Protein AF-A0A813EAS5-F1 (afdb_monomer)

Mean predicted aligned error: 12.33 Å

Foldseek 3Di:
DVVVVVLVVLPDLLLPLLVVLVVVVVVVVVPDDDDDDDDDDDPDLDQLVNQDPVNLLVLLVVLLVLVVQLVVQLVVLLVVCLVDPDDLVRLLVSLVVRNDDRSCVVNVHDPVSNVVNCVVCVVPPSSVVSSCVSSVPDDPPDDDPPVVVPQDPVNVVVLVVQLVVQLVVLVVVLVPDPPSVVGDVSSSSSSSCSNSQSVSCVPPVDHSD

Sequence (209 aa):
MEWKKVALMAGAAAGSAAVLWYLLKEEKSAGRSSSSASDAKSIKKQGVEEITKEEVRQILQDIIKSQDQMKGYIKELTQELLSKSLSFDDTYQKVRKVQPQDPLEQYGLSMMEFDRLLDKHQHDPDVREAIAKIMGAPSPSSVASEKVQSISVRKVIDVHNFMLQELEKLVDDYQKAPGREGYDMKTVTIAAQAIVGSQIEAKFGITSE

Secondary structure (DSSP, 8-state):
-HHHHHHHH---GGGHHHHHHHHHHHHHHSS----------------TTT--HHHHHHHHHHHHHHHHHHHHHHHHHHHHHHHS---HHHHHHHHHHH-PPPHHHHTT--HHHHHHHHHHHTT-HHHHHHHHHHTTPPPTT-PPPHHHHT--HHHHHHHHHHHHHHHHHHHHHHHHSTTGGGS-HHHHHHHHHHHHHHHHHHHHS----

Solvent-accessible surface area (backbone atoms only — not comparable to full-atom values): 12540 Å² total; per-residue (Å²): 114,68,66,63,53,51,59,67,70,51,79,53,82,63,45,52,71,65,51,46,59,61,54,61,50,56,61,69,68,75,71,73,90,75,92,82,90,78,92,74,84,81,71,79,72,73,51,81,84,73,62,46,73,69,54,54,49,48,53,48,51,46,44,45,51,51,47,53,52,49,51,54,49,44,52,53,50,18,55,46,49,67,77,38,92,68,54,70,65,60,42,29,56,53,46,60,74,66,62,71,79,58,52,48,62,76,71,65,45,50,72,70,52,48,53,52,52,47,67,74,44,57,84,39,66,68,52,43,50,47,51,38,55,71,59,58,52,78,54,98,81,64,76,75,51,72,76,60,72,68,58,48,72,66,57,52,51,54,51,52,55,50,48,50,55,51,48,52,50,52,50,54,52,50,71,69,40,85,71,53,86,76,56,56,65,68,42,51,52,53,32,50,49,35,56,46,48,24,51,42,29,75,74,69,75,47,67,66,118

Radius of gyration: 19.18 Å; Cα contacts (8 Å, |Δi|>4): 119; chains: 1; bounding box: 48×29×51 Å

Nearest PDB structures (foldseek):
  7vag-assembly1_A  TM=3.151E-01  e=3.735E+00  Homo sapiens

Organism: Polarella glacialis (NCBI:txid89957)

pLDDT: mean 72.27, std 18.71, range [28.94, 92.5]

Structure (mmCIF, N/CA/C/O backbone):
data_AF-A0A813EAS5-F1
#
_entry.id   AF-A0A813EAS5-F1
#
loop_
_atom_site.group_PDB
_atom_site.id
_atom_site.type_symbol
_atom_site.label_atom_id
_atom_site.label_alt_id
_atom_site.label_comp_id
_atom_site.label_asym_id
_atom_site.label_entity_id
_atom_site.label_seq_id
_atom_site.pdbx_PDB_ins_code
_atom_site.Cartn_x
_atom_site.Cartn_y
_atom_site.Cartn_z
_atom_site.occupancy
_atom_site.B_iso_or_equiv
_atom_site.auth_seq_id
_atom_site.auth_comp_id
_atom_site.auth_asym_id
_atom_site.auth_atom_id
_atom_site.pdbx_PDB_model_num
ATOM 1 N N . MET A 1 1 ? 11.552 -16.082 -13.922 1.00 40.00 1 MET A N 1
ATOM 2 C CA . MET A 1 1 ? 11.287 -17.125 -12.886 1.00 40.00 1 MET A CA 1
ATOM 3 C C . MET A 1 1 ? 12.015 -16.877 -11.562 1.00 40.00 1 MET A C 1
ATOM 5 O O . MET A 1 1 ? 11.426 -17.142 -10.525 1.00 40.00 1 MET A O 1
ATOM 9 N N . GLU A 1 2 ? 13.250 -16.371 -11.557 1.00 51.03 2 GLU A N 1
ATOM 10 C CA . GLU A 1 2 ? 14.017 -16.095 -10.324 1.00 51.03 2 GLU A CA 1
ATOM 11 C C . GLU A 1 2 ? 13.370 -15.006 -9.448 1.00 51.03 2 GLU A C 1
ATOM 13 O O . GLU A 1 2 ? 13.178 -15.199 -8.252 1.00 51.03 2 GLU A O 1
ATOM 18 N N . TRP A 1 3 ? 12.916 -13.900 -10.044 1.00 51.81 3 TRP A N 1
ATOM 19 C CA . TRP A 1 3 ? 12.241 -12.825 -9.304 1.00 51.81 3 TRP A CA 1
ATOM 20 C C . TRP A 1 3 ? 10.876 -13.251 -8.737 1.00 51.81 3 TRP A C 1
ATOM 22 O O . TRP A 1 3 ? 10.499 -12.798 -7.664 1.00 51.81 3 TRP A O 1
ATOM 32 N N . LYS A 1 4 ? 10.175 -14.195 -9.388 1.00 46.41 4 LYS A N 1
ATOM 33 C CA . LYS A 1 4 ? 8.941 -14.811 -8.860 1.00 46.41 4 LYS A CA 1
ATOM 34 C C . LYS A 1 4 ? 9.212 -15.654 -7.605 1.00 46.41 4 LYS A C 1
ATOM 36 O O . LYS A 1 4 ? 8.355 -15.753 -6.737 1.00 46.41 4 LYS A O 1
ATOM 41 N N . LYS A 1 5 ? 10.416 -16.228 -7.472 1.00 46.31 5 LYS A N 1
ATOM 42 C CA . LYS A 1 5 ? 10.857 -16.915 -6.245 1.00 46.31 5 LYS A CA 1
ATOM 43 C C . LYS A 1 5 ? 11.267 -15.924 -5.153 1.00 46.31 5 LYS A C 1
ATOM 45 O O . LYS A 1 5 ? 10.961 -16.153 -3.989 1.00 46.31 5 LYS A O 1
ATOM 50 N N . VAL A 1 6 ? 11.892 -14.804 -5.525 1.00 48.28 6 VAL A N 1
ATOM 51 C CA . VAL A 1 6 ? 12.155 -13.681 -4.604 1.00 48.28 6 VAL A CA 1
ATOM 52 C C . VAL A 1 6 ? 10.838 -13.075 -4.098 1.00 48.28 6 VAL A C 1
ATOM 54 O O . VAL A 1 6 ? 10.716 -12.813 -2.906 1.00 48.28 6 VAL A O 1
ATOM 57 N N . ALA A 1 7 ? 9.81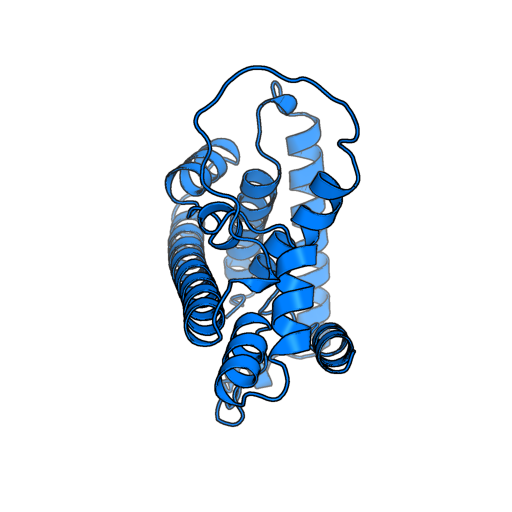9 -12.965 -4.958 1.00 45.97 7 ALA A N 1
ATOM 58 C CA . ALA A 1 7 ? 8.469 -12.518 -4.604 1.00 45.97 7 ALA A CA 1
ATOM 59 C C . ALA A 1 7 ? 7.807 -13.393 -3.532 1.00 45.97 7 ALA A C 1
ATOM 61 O O . ALA A 1 7 ? 7.129 -12.886 -2.646 1.00 45.97 7 ALA A O 1
ATOM 62 N N . LEU A 1 8 ? 8.040 -14.704 -3.590 1.00 43.59 8 LEU A N 1
ATOM 63 C CA . LEU A 1 8 ? 7.485 -15.674 -2.647 1.00 43.59 8 LEU A CA 1
ATOM 64 C C . LEU A 1 8 ? 8.219 -15.673 -1.294 1.00 43.59 8 LEU A C 1
ATOM 66 O O . LEU A 1 8 ? 7.633 -16.037 -0.279 1.00 43.59 8 LEU A O 1
ATOM 70 N N . MET A 1 9 ? 9.485 -15.242 -1.262 1.00 40.84 9 MET A N 1
ATOM 71 C CA . MET A 1 9 ? 10.285 -15.149 -0.032 1.00 40.84 9 MET A CA 1
ATOM 72 C C . MET A 1 9 ? 10.212 -13.777 0.656 1.00 40.84 9 MET A C 1
ATOM 74 O O . MET A 1 9 ? 10.454 -13.694 1.856 1.00 40.84 9 MET A O 1
ATOM 78 N N . ALA A 1 10 ? 9.823 -12.716 -0.055 1.00 47.25 10 ALA A N 1
ATOM 79 C CA . ALA A 1 10 ? 9.634 -11.366 0.490 1.00 47.25 10 ALA A CA 1
ATOM 80 C C . ALA A 1 10 ? 8.268 -11.165 1.191 1.00 47.25 10 ALA A C 1
ATOM 82 O O . ALA A 1 10 ? 7.782 -10.043 1.315 1.00 47.25 10 ALA A O 1
ATOM 83 N N . GLY A 1 11 ? 7.638 -12.243 1.670 1.00 37.62 11 GLY A N 1
ATOM 84 C CA . GLY A 1 11 ? 6.395 -12.226 2.450 1.00 37.62 11 GLY A CA 1
ATOM 85 C C . GLY A 1 11 ? 6.592 -11.775 3.903 1.00 37.62 11 GLY A C 1
ATOM 86 O O . GLY A 1 11 ? 6.158 -12.464 4.822 1.00 37.62 11 GLY A O 1
ATOM 87 N N . ALA A 1 12 ? 7.273 -10.649 4.125 1.00 37.34 12 ALA A N 1
ATOM 88 C CA . ALA A 1 12 ? 7.395 -10.014 5.435 1.00 37.34 12 ALA A CA 1
ATOM 89 C C . ALA A 1 12 ? 6.485 -8.774 5.501 1.00 37.34 12 ALA A C 1
ATOM 91 O O . ALA A 1 12 ? 6.405 -7.989 4.559 1.00 37.34 12 ALA A O 1
ATOM 92 N N . ALA A 1 13 ? 5.791 -8.609 6.628 1.00 39.44 13 ALA A N 1
ATOM 93 C CA . ALA A 1 13 ? 4.616 -7.755 6.840 1.00 39.44 13 ALA A CA 1
ATOM 94 C C . ALA A 1 13 ? 4.724 -6.250 6.474 1.00 39.44 13 ALA A C 1
ATOM 96 O O . ALA A 1 13 ? 3.701 -5.565 6.466 1.00 39.44 13 ALA A O 1
ATOM 97 N N . ALA A 1 14 ? 5.905 -5.732 6.123 1.00 43.88 14 ALA A N 1
ATOM 98 C CA . ALA A 1 14 ? 6.134 -4.319 5.795 1.00 43.88 14 ALA A CA 1
ATOM 99 C C . ALA A 1 14 ? 5.773 -3.925 4.340 1.00 43.88 14 ALA A C 1
ATOM 101 O O . ALA A 1 14 ? 5.668 -2.742 4.029 1.00 43.88 14 ALA A O 1
ATOM 102 N N . GLY A 1 15 ? 5.550 -4.895 3.441 1.00 39.66 15 GLY A N 1
ATOM 103 C CA . GLY A 1 15 ? 5.187 -4.656 2.030 1.00 39.66 15 GLY A CA 1
ATOM 104 C C . GLY A 1 15 ? 3.704 -4.854 1.688 1.00 39.66 15 GLY A C 1
ATOM 105 O O . GLY A 1 15 ? 3.334 -4.854 0.515 1.00 39.66 15 GLY A O 1
ATOM 106 N N . SER A 1 16 ? 2.843 -5.074 2.684 1.00 43.62 16 SER A N 1
ATOM 107 C CA . SER A 1 16 ? 1.489 -5.605 2.470 1.00 43.62 16 SER A CA 1
ATOM 108 C C . SER A 1 16 ? 0.569 -4.655 1.695 1.00 43.62 16 SER A C 1
ATOM 110 O O . SER A 1 16 ? -0.141 -5.113 0.810 1.00 43.62 16 SER A O 1
ATOM 112 N N . ALA A 1 17 ? 0.619 -3.338 1.909 1.00 43.00 17 ALA A N 1
ATOM 113 C CA . ALA A 1 17 ? -0.303 -2.421 1.228 1.00 43.00 17 ALA A CA 1
ATOM 114 C C . ALA A 1 17 ? -0.094 -2.325 -0.295 1.00 43.00 17 ALA A C 1
ATOM 116 O O . ALA A 1 17 ? -1.044 -2.425 -1.073 1.00 43.00 17 ALA A O 1
ATOM 117 N N . ALA A 1 18 ? 1.160 -2.200 -0.731 1.00 47.00 18 ALA A N 1
ATOM 118 C CA . ALA A 1 18 ? 1.513 -2.024 -2.139 1.00 47.00 18 ALA A CA 1
ATOM 119 C C . ALA A 1 18 ? 1.522 -3.346 -2.925 1.00 47.00 18 ALA A C 1
ATOM 121 O O . ALA A 1 18 ? 1.097 -3.374 -4.079 1.00 47.00 18 ALA A O 1
ATOM 122 N N . VAL A 1 19 ? 1.938 -4.452 -2.296 1.00 46.62 19 VAL A N 1
ATOM 123 C CA . VAL A 1 19 ? 1.841 -5.789 -2.900 1.00 46.62 19 VAL A CA 1
ATOM 124 C C . VAL A 1 19 ? 0.376 -6.212 -3.012 1.00 46.62 19 VAL A C 1
ATOM 126 O O . VAL A 1 19 ? -0.008 -6.750 -4.042 1.00 46.62 19 VAL A O 1
ATOM 129 N N . LEU A 1 20 ? -0.481 -5.887 -2.035 1.00 44.91 20 LEU A N 1
ATOM 130 C CA . LEU A 1 20 ? -1.925 -6.121 -2.158 1.00 44.91 20 LEU A CA 1
ATOM 131 C C . LEU A 1 20 ? -2.567 -5.219 -3.223 1.00 44.91 20 LEU A C 1
ATOM 133 O O . LEU A 1 20 ? -3.400 -5.706 -3.978 1.00 44.91 20 LEU A O 1
ATOM 137 N N . TRP A 1 21 ? -2.149 -3.955 -3.370 1.00 49.25 21 TRP A N 1
ATOM 138 C CA . TRP A 1 21 ? -2.582 -3.101 -4.490 1.00 49.25 21 TRP A CA 1
ATOM 139 C C . TRP A 1 21 ? -2.213 -3.699 -5.860 1.00 49.25 21 TRP A C 1
ATOM 141 O O . TRP A 1 21 ? -3.020 -3.670 -6.791 1.00 49.25 21 TRP A O 1
ATOM 151 N N . TYR A 1 22 ? -1.016 -4.284 -5.963 1.00 52.09 22 TYR A N 1
ATOM 152 C CA . TYR A 1 22 ? -0.511 -4.956 -7.161 1.00 52.09 22 TYR A CA 1
ATOM 153 C C . TYR A 1 22 ? -1.221 -6.297 -7.433 1.00 52.09 22 TYR A C 1
ATOM 155 O O . TYR A 1 22 ? -1.578 -6.578 -8.575 1.00 52.09 22 TYR A O 1
ATOM 163 N N . LEU A 1 23 ? -1.496 -7.093 -6.392 1.00 45.91 23 LEU A N 1
ATOM 164 C CA . LEU A 1 23 ? -2.162 -8.400 -6.479 1.00 45.91 23 LEU A CA 1
ATOM 165 C C . LEU A 1 23 ? -3.681 -8.291 -6.708 1.00 45.91 23 LEU A C 1
ATOM 167 O O . LEU A 1 23 ? -4.221 -9.033 -7.520 1.00 45.91 23 LEU A O 1
ATOM 171 N N . LEU A 1 24 ? -4.392 -7.332 -6.099 1.00 49.34 24 LEU A N 1
ATOM 172 C CA . LEU A 1 24 ? -5.838 -7.141 -6.341 1.00 49.34 24 LEU A CA 1
ATOM 173 C C . LEU A 1 24 ? -6.165 -6.711 -7.786 1.00 49.34 24 LEU A C 1
ATOM 175 O O . LEU A 1 24 ? -7.311 -6.810 -8.229 1.00 49.34 24 LEU A O 1
ATOM 179 N N . LYS A 1 25 ? -5.176 -6.239 -8.557 1.00 45.66 25 LYS A N 1
ATOM 180 C CA . LYS A 1 25 ? -5.332 -5.965 -9.997 1.00 45.66 25 LYS A CA 1
ATOM 181 C C . LYS A 1 25 ? -5.452 -7.256 -10.828 1.00 45.66 25 LYS A C 1
ATOM 183 O O . LYS A 1 25 ? -6.024 -7.211 -11.924 1.00 45.66 25 LYS A O 1
ATOM 188 N N . GLU A 1 26 ? -4.969 -8.391 -10.315 1.00 43.94 26 GLU A N 1
ATOM 189 C CA . GLU A 1 26 ? -5.043 -9.706 -10.968 1.00 43.94 26 GLU A CA 1
ATOM 190 C C . GLU A 1 26 ? -6.507 -10.148 -11.165 1.00 43.94 26 GLU A C 1
ATOM 192 O O . GLU A 1 26 ? -6.876 -10.597 -12.252 1.00 43.94 26 GLU A O 1
ATOM 197 N N . GLU A 1 27 ? -7.395 -9.868 -10.201 1.00 40.19 27 GLU A N 1
ATOM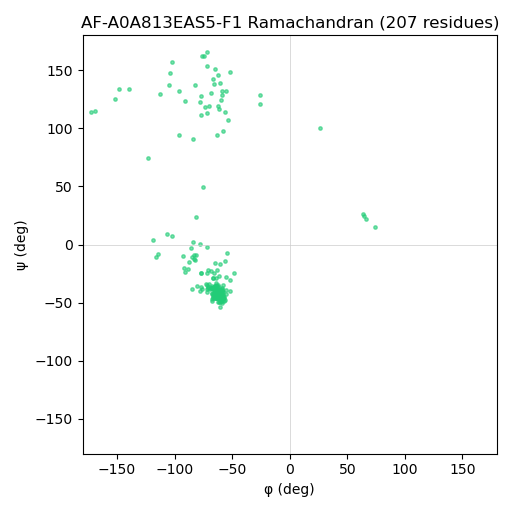 198 C CA . GLU A 1 27 ? -8.819 -10.228 -10.300 1.00 40.19 27 GLU A CA 1
ATOM 199 C C . GLU A 1 27 ? -9.598 -9.387 -11.326 1.00 40.19 27 GLU A C 1
ATOM 201 O O . GLU A 1 27 ? -10.429 -9.918 -12.066 1.00 40.19 27 GLU A O 1
ATOM 206 N N . LYS A 1 28 ? -9.304 -8.083 -11.458 1.00 39.91 28 LYS A N 1
ATOM 207 C CA . LYS A 1 28 ? -9.992 -7.212 -12.440 1.00 39.91 28 LYS A CA 1
ATOM 208 C C . LYS A 1 28 ? -9.630 -7.574 -13.892 1.00 39.91 28 LYS A C 1
ATOM 210 O O . LYS A 1 28 ? -10.408 -7.283 -14.802 1.00 39.91 28 LYS A O 1
ATOM 215 N N . SER A 1 29 ? -8.479 -8.219 -14.105 1.00 35.19 29 SER A N 1
ATOM 216 C CA . SER A 1 29 ? -7.981 -8.623 -15.429 1.00 35.19 29 SER A CA 1
ATOM 217 C C . SER A 1 29 ? -8.472 -10.011 -15.864 1.00 35.19 29 SER A C 1
ATOM 219 O O . SER A 1 29 ? -8.530 -10.286 -17.060 1.00 35.19 29 SER A O 1
ATOM 221 N N . ALA A 1 30 ? -8.891 -10.865 -14.924 1.00 34.53 30 ALA A N 1
ATOM 222 C CA . ALA A 1 30 ? -9.405 -12.206 -15.215 1.00 34.53 30 ALA A CA 1
ATOM 223 C C . ALA A 1 30 ? -10.891 -12.239 -15.648 1.00 34.53 30 ALA A C 1
ATOM 225 O O . ALA A 1 30 ? -11.374 -13.279 -16.091 1.00 34.53 30 ALA A O 1
ATOM 226 N N . GLY A 1 31 ? -11.625 -11.119 -15.550 1.00 33.03 31 GLY A N 1
ATOM 227 C CA . GLY A 1 31 ? -13.095 -11.104 -15.652 1.00 33.03 31 GLY A CA 1
ATOM 228 C C . GLY A 1 31 ? -13.740 -10.300 -16.790 1.00 33.03 31 GLY A C 1
ATOM 229 O O . GLY A 1 31 ? -14.964 -10.218 -16.827 1.00 33.03 31 GLY A O 1
ATOM 230 N N . ARG A 1 32 ? -12.997 -9.686 -17.722 1.00 30.14 32 ARG A N 1
ATOM 231 C CA . ARG A 1 32 ? -13.604 -8.884 -18.810 1.00 30.14 32 ARG A CA 1
ATOM 232 C C . ARG A 1 32 ? -13.199 -9.365 -20.200 1.00 30.14 32 ARG A C 1
ATOM 234 O O . ARG A 1 32 ? -12.450 -8.718 -20.921 1.00 30.14 32 ARG A O 1
ATOM 241 N N . SER A 1 33 ? -13.779 -10.494 -20.593 1.00 40.97 33 SER A N 1
ATOM 242 C CA . SER A 1 33 ? -14.019 -10.808 -22.001 1.00 40.97 33 SER A CA 1
ATOM 243 C C . SER A 1 33 ? -15.454 -10.405 -22.357 1.00 40.97 33 SER A C 1
ATOM 245 O O . SER A 1 33 ? -16.393 -11.156 -22.146 1.00 40.97 33 SER A O 1
ATOM 247 N N . SER A 1 34 ? -15.639 -9.193 -22.885 1.00 31.70 34 SER A N 1
ATOM 248 C CA . SER A 1 34 ? -16.767 -8.886 -23.776 1.00 31.70 34 SER A CA 1
ATOM 249 C C . SER A 1 34 ? -16.573 -7.524 -24.441 1.00 31.70 34 SER A C 1
ATOM 251 O O . SER A 1 34 ? -16.569 -6.477 -23.796 1.00 31.70 34 SER A O 1
ATOM 253 N N . SER A 1 35 ? -16.425 -7.595 -25.756 1.00 39.03 35 SER A N 1
ATOM 254 C CA . SER A 1 35 ? -16.631 -6.568 -26.772 1.00 39.03 35 SER A CA 1
ATOM 255 C C . SER A 1 35 ? -17.623 -5.447 -26.427 1.00 39.03 35 SER A C 1
ATOM 257 O O . SER A 1 35 ? -18.800 -5.708 -26.190 1.00 39.03 35 SER A O 1
ATOM 259 N N . SER A 1 36 ? -17.191 -4.197 -26.594 1.00 28.94 36 SER A N 1
ATOM 260 C CA . SER A 1 36 ? -17.977 -3.191 -27.319 1.00 28.94 36 SER A CA 1
ATOM 261 C C . SER A 1 36 ? -17.024 -2.173 -27.946 1.00 28.94 36 SER A C 1
ATOM 263 O O . SER A 1 36 ? -16.132 -1.639 -27.290 1.00 28.94 36 SER A O 1
ATOM 265 N N . ALA A 1 37 ? -17.159 -2.002 -29.258 1.00 42.50 37 ALA A N 1
ATOM 266 C CA . ALA A 1 37 ? -16.452 -1.007 -30.040 1.00 42.50 37 ALA A CA 1
ATOM 267 C C . ALA A 1 37 ? -17.301 0.266 -30.078 1.00 42.50 37 ALA A C 1
ATOM 269 O O . ALA A 1 37 ? -18.443 0.204 -30.523 1.00 42.50 37 ALA A O 1
ATOM 270 N N . SER A 1 38 ? -16.732 1.391 -29.647 1.00 29.64 38 SER A N 1
ATOM 271 C CA . SER A 1 38 ? -17.135 2.732 -30.089 1.00 29.64 38 SER A CA 1
ATOM 272 C C . SER A 1 38 ? -16.157 3.783 -29.552 1.00 29.64 38 SER A C 1
ATOM 274 O O . SER A 1 38 ? -16.034 3.971 -28.345 1.00 29.64 38 SER A O 1
ATOM 276 N N . ASP A 1 39 ? -15.452 4.398 -30.502 1.00 39.88 39 ASP A N 1
ATOM 277 C CA . ASP A 1 39 ? -14.796 5.710 -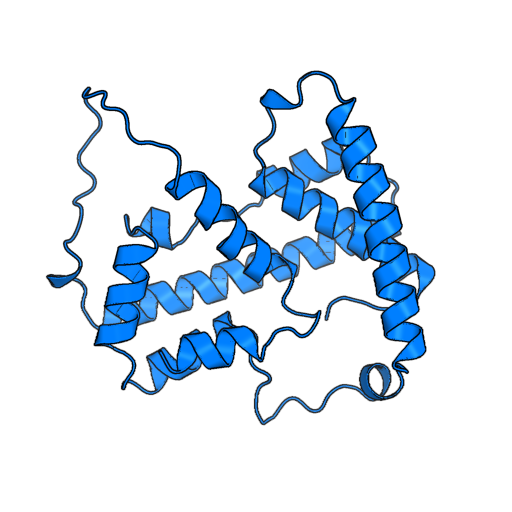30.516 1.00 39.88 39 ASP A CA 1
ATOM 278 C C . ASP A 1 39 ? -14.327 6.351 -29.198 1.00 39.88 39 ASP A C 1
ATOM 280 O O . ASP A 1 39 ? -15.054 7.083 -28.528 1.00 39.88 39 ASP A O 1
ATOM 284 N N . ALA A 1 40 ? -13.024 6.228 -28.932 1.00 32.09 40 ALA A N 1
ATOM 285 C CA . ALA A 1 40 ? -12.258 7.225 -28.189 1.00 32.09 40 ALA A CA 1
ATOM 286 C C . ALA A 1 40 ? -10.808 7.254 -28.700 1.00 32.09 40 ALA A C 1
ATOM 288 O O . ALA A 1 40 ? -10.188 6.213 -28.905 1.00 32.09 40 ALA A O 1
ATOM 289 N N . LYS A 1 41 ? -10.303 8.474 -28.932 1.00 33.06 41 LYS A N 1
ATOM 290 C CA . LYS A 1 41 ? -8.956 8.842 -29.406 1.00 33.06 41 LYS A CA 1
ATOM 291 C C . LYS A 1 41 ? -7.875 7.811 -29.065 1.00 33.06 41 LYS A C 1
ATOM 293 O O . LYS A 1 41 ? -7.585 7.568 -27.897 1.00 33.06 41 LYS A O 1
ATOM 298 N N . SER A 1 42 ? -7.229 7.291 -30.108 1.00 32.09 42 SER A N 1
ATOM 299 C CA . SER A 1 42 ? -6.082 6.393 -30.023 1.00 32.09 42 SER A CA 1
ATOM 300 C C . SER A 1 42 ? -4.931 7.039 -29.246 1.00 32.09 42 SER A C 1
ATOM 302 O O . SER A 1 42 ? -4.125 7.789 -29.804 1.00 32.09 42 SER A O 1
ATOM 304 N N . ILE A 1 43 ? -4.819 6.717 -27.960 1.00 42.00 43 ILE A N 1
ATOM 305 C CA . ILE A 1 43 ? -3.515 6.662 -27.306 1.00 42.00 43 ILE A CA 1
ATOM 306 C C . ILE A 1 43 ? -2.757 5.578 -28.076 1.00 42.00 43 ILE A C 1
ATOM 308 O O . ILE A 1 43 ? -3.230 4.444 -28.164 1.00 42.00 43 ILE A O 1
ATOM 312 N N . LYS A 1 44 ? -1.656 5.944 -28.744 1.00 41.31 44 LYS A N 1
ATOM 313 C CA . LYS A 1 44 ? -0.798 4.981 -29.443 1.00 41.31 44 LYS A CA 1
ATOM 314 C C . LYS A 1 44 ? -0.409 3.897 -28.436 1.00 41.31 44 LYS A C 1
ATOM 316 O O . LYS A 1 44 ? 0.386 4.161 -27.544 1.00 41.31 44 LYS A O 1
ATOM 321 N N . LYS A 1 45 ? -0.975 2.695 -28.575 1.00 45.09 45 LYS A N 1
ATOM 322 C CA . LYS A 1 45 ? -0.431 1.486 -27.957 1.00 45.09 45 LYS A CA 1
ATOM 323 C C . LYS A 1 45 ? 0.946 1.275 -28.578 1.00 45.09 45 LYS A C 1
ATOM 325 O O . LYS A 1 45 ? 1.027 0.737 -29.679 1.00 45.09 45 LYS A O 1
ATOM 330 N N . GLN A 1 46 ? 2.000 1.766 -27.930 1.00 51.94 46 GLN A N 1
ATOM 331 C CA . GLN A 1 46 ? 3.353 1.326 -28.251 1.00 51.94 46 GLN A CA 1
ATOM 332 C C . GLN A 1 46 ? 3.383 -0.181 -28.009 1.00 51.94 46 GLN A C 1
ATOM 334 O O . GLN A 1 46 ? 2.990 -0.661 -26.944 1.00 51.94 46 GLN A O 1
ATOM 339 N N . GLY A 1 47 ? 3.761 -0.942 -29.033 1.00 56.66 47 GLY A N 1
ATOM 340 C CA . GLY A 1 47 ? 3.956 -2.373 -28.866 1.00 56.66 47 GLY A CA 1
ATOM 341 C C . GLY A 1 47 ? 5.082 -2.607 -27.861 1.00 56.66 47 GLY A C 1
ATOM 342 O O . GLY A 1 47 ? 6.060 -1.866 -27.841 1.00 56.66 47 GLY A O 1
ATOM 343 N N . VAL A 1 48 ? 4.983 -3.672 -27.067 1.00 58.22 48 VAL A N 1
ATOM 344 C CA . VAL A 1 48 ? 6.044 -4.141 -26.147 1.00 58.22 48 VAL A CA 1
ATOM 345 C C . VAL A 1 48 ? 7.424 -4.228 -26.820 1.00 58.22 48 VAL A C 1
ATOM 347 O O . VAL A 1 48 ? 8.459 -4.156 -26.162 1.00 58.22 48 VAL A O 1
ATOM 350 N N . GLU A 1 49 ? 7.450 -4.382 -28.143 1.00 59.84 49 GLU A N 1
ATOM 351 C CA . GLU A 1 49 ? 8.668 -4.447 -28.947 1.00 59.84 49 GLU A CA 1
ATOM 352 C C . GLU A 1 49 ? 9.343 -3.089 -29.189 1.00 59.84 49 GLU A C 1
ATOM 354 O O . GLU A 1 49 ? 10.557 -3.062 -29.380 1.00 59.84 49 GLU A O 1
ATOM 359 N N . GLU A 1 50 ? 8.597 -1.982 -29.132 1.00 65.94 50 GLU A N 1
ATOM 360 C CA . GLU A 1 50 ? 9.100 -0.619 -29.367 1.00 65.94 50 GLU A CA 1
ATOM 361 C C . GLU A 1 50 ? 9.648 0.045 -28.099 1.00 65.94 50 GLU A C 1
ATOM 363 O O . GLU A 1 50 ? 10.356 1.045 -28.196 1.00 65.94 50 GLU A O 1
ATOM 368 N N . ILE A 1 51 ? 9.346 -0.512 -26.923 1.00 73.25 51 ILE A N 1
ATOM 369 C CA . ILE A 1 51 ? 9.778 0.045 -25.642 1.00 73.25 51 ILE A CA 1
ATOM 370 C C . ILE A 1 51 ? 11.272 -0.222 -25.449 1.00 73.25 51 ILE A C 1
ATOM 372 O O . ILE A 1 51 ? 11.746 -1.364 -25.396 1.00 73.25 51 ILE A O 1
ATOM 376 N N . THR A 1 52 ? 12.011 0.872 -25.346 1.00 81.00 52 THR A N 1
ATOM 377 C CA . THR A 1 52 ? 13.447 0.913 -25.103 1.00 81.00 52 THR A CA 1
ATOM 378 C C . THR A 1 52 ? 13.776 0.578 -23.653 1.00 81.00 52 THR A C 1
ATOM 380 O O . THR A 1 52 ? 12.953 0.652 -22.739 1.00 81.00 52 THR A O 1
ATOM 383 N N . LYS A 1 53 ? 15.037 0.222 -23.419 1.00 80.69 53 LYS A N 1
ATOM 384 C CA . LYS A 1 53 ? 15.554 -0.058 -22.078 1.00 80.69 53 LYS A CA 1
ATOM 385 C C . LYS A 1 53 ? 15.396 1.153 -21.150 1.00 80.69 53 LYS A C 1
ATOM 387 O O . LYS A 1 53 ? 15.096 0.998 -19.967 1.00 80.69 53 LYS A O 1
ATOM 392 N N . GLU A 1 54 ? 15.618 2.345 -21.684 1.00 83.75 54 GLU A N 1
ATOM 393 C CA . GLU A 1 54 ? 15.501 3.620 -20.987 1.00 83.75 54 GLU A CA 1
ATOM 394 C C . GLU A 1 54 ? 14.053 3.865 -20.549 1.00 83.75 54 GLU A C 1
ATOM 396 O O . GLU A 1 54 ? 13.818 4.239 -19.401 1.00 83.75 54 GLU A O 1
ATOM 401 N N . GLU A 1 55 ? 13.082 3.556 -21.410 1.00 83.50 55 GLU A N 1
ATOM 402 C CA . GLU A 1 55 ? 11.659 3.622 -21.067 1.00 83.50 55 GLU A CA 1
ATOM 403 C C . GLU A 1 55 ? 11.285 2.595 -19.987 1.00 83.50 55 GLU A C 1
ATOM 405 O O . GLU A 1 55 ? 10.591 2.950 -19.038 1.00 83.50 55 GLU A O 1
ATOM 410 N N . VAL A 1 56 ? 11.805 1.359 -20.037 1.00 85.50 56 VAL A N 1
ATOM 411 C CA . VAL A 1 56 ? 11.589 0.366 -18.959 1.00 85.50 56 VAL A CA 1
ATOM 412 C C . VAL A 1 56 ? 12.105 0.882 -17.615 1.00 85.50 56 VAL A C 1
ATOM 414 O O . VAL A 1 56 ? 11.428 0.751 -16.593 1.00 85.50 56 VAL A O 1
ATOM 417 N N . ARG A 1 57 ? 13.288 1.505 -17.599 1.00 85.44 57 ARG A N 1
ATOM 418 C CA . ARG A 1 57 ? 13.837 2.126 -16.385 1.00 85.44 57 ARG A CA 1
ATOM 419 C C . ARG A 1 57 ? 12.964 3.278 -15.898 1.00 85.44 57 ARG A C 1
ATOM 421 O O . ARG A 1 57 ? 12.738 3.378 -14.694 1.00 85.44 57 ARG A O 1
ATOM 428 N N . GLN A 1 58 ? 12.456 4.110 -16.803 1.00 86.94 58 GLN A N 1
ATOM 429 C CA . GLN A 1 58 ? 11.567 5.214 -16.448 1.00 86.94 58 GLN A CA 1
ATOM 430 C C . GLN A 1 58 ? 10.258 4.707 -15.829 1.00 86.94 58 GLN A C 1
ATOM 432 O O . GLN A 1 58 ? 9.874 5.179 -14.762 1.00 86.94 58 GLN A O 1
ATOM 437 N N . ILE A 1 59 ? 9.638 3.681 -16.422 1.00 86.62 59 ILE A N 1
ATOM 438 C CA . ILE A 1 59 ? 8.434 3.030 -15.885 1.00 86.62 59 ILE A CA 1
ATOM 439 C C . ILE A 1 59 ? 8.691 2.523 -14.460 1.00 86.62 59 ILE A C 1
ATOM 441 O O . ILE A 1 59 ? 7.911 2.797 -13.550 1.00 86.62 59 ILE A O 1
ATOM 445 N N . LEU A 1 60 ? 9.807 1.821 -14.239 1.00 85.81 60 LEU A N 1
ATOM 446 C CA . LEU A 1 60 ? 10.180 1.310 -12.917 1.00 85.81 60 LEU A CA 1
ATOM 447 C C . LEU A 1 60 ? 10.398 2.437 -11.896 1.00 85.81 60 LEU A C 1
ATOM 449 O O . LEU A 1 60 ? 9.960 2.327 -10.752 1.00 85.81 60 LEU A O 1
ATOM 453 N N . GLN A 1 61 ? 11.036 3.537 -12.299 1.00 86.25 61 GLN A N 1
ATOM 454 C CA . GLN A 1 61 ? 11.207 4.706 -11.436 1.00 86.25 61 GLN A CA 1
ATOM 455 C C . GLN A 1 61 ? 9.880 5.385 -11.099 1.00 86.25 61 GLN A C 1
ATOM 457 O O . GLN A 1 61 ? 9.698 5.821 -9.964 1.00 86.25 61 GLN A O 1
ATOM 462 N N . ASP A 1 62 ? 8.953 5.474 -12.049 1.00 84.19 62 ASP A N 1
ATOM 463 C CA . ASP A 1 62 ? 7.641 6.074 -11.817 1.00 84.19 62 ASP A CA 1
ATOM 464 C C . ASP A 1 62 ? 6.777 5.193 -10.904 1.00 84.19 62 ASP A C 1
ATOM 466 O O . ASP A 1 62 ? 6.085 5.721 -10.033 1.00 84.19 62 ASP A O 1
ATOM 470 N N . ILE A 1 63 ? 6.902 3.862 -10.998 1.00 82.69 63 ILE A N 1
ATOM 471 C CA . ILE A 1 63 ? 6.330 2.925 -10.016 1.00 82.69 63 ILE A CA 1
ATOM 472 C C . ILE A 1 63 ? 6.892 3.208 -8.623 1.00 82.69 63 ILE A C 1
ATOM 474 O O . ILE A 1 63 ? 6.117 3.392 -7.687 1.00 82.69 63 ILE A O 1
ATOM 478 N N . ILE A 1 64 ? 8.216 3.310 -8.479 1.00 81.31 64 ILE A N 1
ATOM 479 C CA . ILE A 1 64 ? 8.855 3.606 -7.188 1.00 81.31 64 ILE A CA 1
ATOM 480 C C . ILE A 1 64 ? 8.368 4.949 -6.629 1.00 81.31 64 ILE A C 1
ATOM 482 O O . ILE A 1 64 ? 7.995 5.028 -5.462 1.00 81.31 64 ILE A O 1
ATOM 486 N N . LYS A 1 65 ? 8.312 6.003 -7.451 1.00 84.31 65 LYS A N 1
ATOM 487 C CA . LYS A 1 65 ? 7.812 7.321 -7.023 1.00 84.31 65 LYS A CA 1
ATOM 488 C C . LYS A 1 65 ? 6.352 7.259 -6.584 1.00 84.31 65 LYS A C 1
ATOM 490 O O . LYS A 1 65 ? 6.013 7.816 -5.544 1.00 84.31 65 LYS A O 1
ATOM 495 N N . SER A 1 66 ? 5.500 6.574 -7.346 1.00 80.38 66 SER A N 1
ATOM 496 C CA . SER A 1 66 ? 4.091 6.384 -6.995 1.00 80.38 66 SER A CA 1
ATOM 497 C C . SER A 1 66 ? 3.937 5.611 -5.680 1.00 80.38 66 SER A C 1
ATOM 499 O O . SER A 1 66 ? 3.038 5.914 -4.894 1.00 80.38 66 SER A O 1
ATOM 501 N N . GLN A 1 67 ? 4.807 4.628 -5.423 1.00 74.88 67 GLN A N 1
ATOM 502 C CA . GLN A 1 67 ? 4.848 3.886 -4.162 1.00 74.88 67 GLN A CA 1
ATOM 503 C C . GLN A 1 67 ? 5.287 4.777 -2.994 1.00 74.88 67 GLN A C 1
ATOM 505 O O . GLN A 1 67 ? 4.620 4.784 -1.962 1.00 74.88 67 GLN A O 1
ATOM 510 N N . ASP A 1 68 ? 6.354 5.564 -3.163 1.00 80.38 68 ASP A N 1
ATOM 511 C CA . ASP A 1 68 ? 6.860 6.484 -2.136 1.00 80.38 68 ASP A CA 1
ATOM 512 C C . ASP A 1 68 ? 5.817 7.565 -1.788 1.00 80.38 68 ASP A C 1
ATOM 514 O O . ASP A 1 68 ? 5.591 7.859 -0.612 1.00 80.38 68 ASP A O 1
ATOM 518 N N . GLN A 1 69 ? 5.117 8.105 -2.794 1.00 81.69 69 GLN A N 1
ATOM 519 C CA . GLN A 1 69 ? 4.021 9.062 -2.604 1.00 81.69 69 GLN A CA 1
ATOM 520 C C . GLN A 1 69 ? 2.858 8.458 -1.812 1.00 81.69 69 GLN A C 1
ATOM 522 O O . GLN A 1 69 ? 2.409 9.048 -0.828 1.00 81.69 69 GLN A O 1
ATOM 527 N N . MET A 1 70 ? 2.388 7.269 -2.207 1.00 81.06 70 MET A N 1
ATOM 528 C CA . MET A 1 70 ? 1.313 6.583 -1.489 1.00 81.06 70 MET A CA 1
ATOM 529 C C . MET A 1 70 ? 1.730 6.251 -0.054 1.00 81.06 70 MET A C 1
ATOM 531 O O . MET A 1 70 ? 0.950 6.446 0.873 1.00 81.06 70 MET A O 1
ATOM 535 N N . LYS A 1 71 ? 2.965 5.781 0.149 1.00 78.31 71 LYS A N 1
ATOM 536 C CA . LYS A 1 71 ? 3.500 5.458 1.474 1.00 78.31 71 LYS A CA 1
ATOM 537 C C . LYS A 1 71 ? 3.496 6.679 2.395 1.00 78.31 71 LYS A C 1
ATOM 539 O O . LYS A 1 71 ? 3.002 6.586 3.518 1.00 78.31 71 LYS A O 1
ATOM 544 N N . GLY A 1 72 ? 3.991 7.821 1.912 1.00 81.19 72 GLY A N 1
ATOM 545 C CA . GLY A 1 72 ? 3.956 9.081 2.659 1.00 81.19 72 GLY A CA 1
ATOM 546 C C . GLY A 1 72 ? 2.531 9.485 3.033 1.00 81.19 72 GLY A C 1
ATOM 547 O O . GLY A 1 72 ? 2.251 9.778 4.194 1.00 81.19 72 GLY A O 1
ATOM 548 N N . TYR A 1 73 ? 1.606 9.393 2.079 1.00 84.38 73 TYR A N 1
ATOM 549 C CA . TYR A 1 73 ? 0.207 9.710 2.329 1.00 84.38 73 TYR A CA 1
ATOM 550 C C . TYR A 1 73 ? -0.452 8.784 3.359 1.00 84.38 73 TYR A C 1
ATOM 552 O O . TYR A 1 73 ? -1.139 9.250 4.265 1.00 84.38 73 TYR A O 1
ATOM 560 N N . ILE A 1 74 ? -0.250 7.468 3.245 1.00 82.00 74 ILE A N 1
ATOM 561 C CA . ILE A 1 74 ? -0.838 6.504 4.182 1.00 82.00 74 ILE A CA 1
ATOM 562 C C . ILE A 1 74 ? -0.309 6.732 5.592 1.00 82.00 74 ILE A C 1
ATOM 564 O O . ILE A 1 74 ? -1.074 6.632 6.551 1.00 82.00 74 ILE A O 1
ATOM 568 N N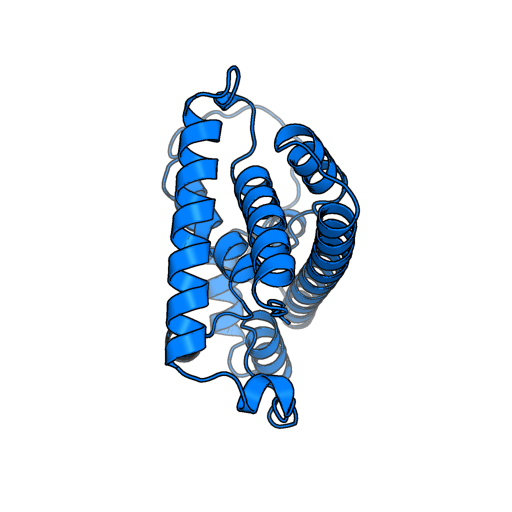 . LYS A 1 75 ? 0.963 7.109 5.728 1.00 82.06 75 LYS A N 1
ATOM 569 C CA . LYS A 1 75 ? 1.541 7.507 7.010 1.00 82.06 75 LYS A CA 1
ATOM 570 C C . LYS A 1 75 ? 0.838 8.731 7.598 1.00 82.06 75 LYS A C 1
ATOM 572 O O . LYS A 1 75 ? 0.430 8.691 8.755 1.00 82.06 75 LYS A O 1
ATOM 577 N N . GLU A 1 76 ? 0.650 9.789 6.814 1.00 87.00 76 GLU A N 1
ATOM 578 C CA . GLU A 1 76 ? -0.078 10.987 7.256 1.00 87.00 76 GLU A CA 1
ATOM 579 C C . GLU A 1 76 ? -1.528 10.668 7.645 1.00 87.00 76 GLU A C 1
ATOM 581 O O . GLU A 1 76 ? -1.990 11.084 8.708 1.00 87.00 76 GLU A O 1
ATOM 586 N N . LEU A 1 77 ? -2.223 9.870 6.832 1.00 88.06 77 LEU A N 1
ATOM 587 C CA . LEU A 1 77 ? -3.594 9.440 7.098 1.00 88.06 77 LEU A CA 1
ATOM 588 C C . LEU A 1 77 ? -3.690 8.593 8.375 1.00 88.06 77 LEU A C 1
ATOM 590 O O . LEU A 1 77 ? -4.621 8.764 9.156 1.00 88.06 77 LEU A O 1
ATOM 594 N N . THR A 1 78 ? -2.715 7.716 8.617 1.00 84.38 78 THR A N 1
ATOM 595 C CA . THR A 1 78 ? -2.632 6.894 9.834 1.00 84.38 78 THR A CA 1
ATOM 596 C C . THR A 1 78 ? -2.469 7.778 11.071 1.00 84.38 78 THR A C 1
ATOM 598 O O . THR A 1 78 ? -3.194 7.607 12.047 1.00 84.38 78 THR A O 1
ATOM 601 N N . GLN A 1 79 ? -1.593 8.786 11.015 1.00 86.25 79 GLN A N 1
ATOM 602 C CA . GLN A 1 79 ? -1.417 9.752 12.106 1.00 86.25 79 GLN A CA 1
ATOM 603 C C . GLN A 1 79 ? -2.671 10.613 12.333 1.00 86.25 79 GLN A C 1
ATOM 605 O O . GLN A 1 79 ? -3.038 10.923 13.471 1.00 86.25 79 GLN A O 1
ATOM 610 N N . GLU A 1 80 ? -3.388 10.970 11.265 1.00 89.75 80 GLU A N 1
ATOM 611 C CA . GLU A 1 80 ? -4.679 11.646 11.391 1.00 89.75 80 GLU A CA 1
ATOM 612 C C . GLU A 1 80 ? -5.717 10.744 12.072 1.00 89.75 80 GLU A C 1
ATOM 614 O O . GLU A 1 80 ? -6.387 11.196 12.995 1.00 89.75 80 GLU A O 1
ATOM 619 N N . LEU A 1 81 ? -5.797 9.466 11.694 1.00 88.38 81 LEU A N 1
ATOM 620 C CA . LEU A 1 81 ? -6.698 8.477 12.300 1.00 88.38 81 LEU A CA 1
ATOM 621 C C . LEU A 1 81 ? -6.380 8.185 13.776 1.00 88.38 81 LEU A C 1
ATOM 623 O O . LEU A 1 81 ? -7.277 7.851 14.547 1.00 88.38 81 LEU A O 1
ATOM 627 N N . LEU A 1 82 ? -5.117 8.324 14.186 1.00 87.12 82 LEU A N 1
ATOM 628 C CA . LEU A 1 82 ? -4.708 8.215 15.591 1.00 87.12 82 LEU A CA 1
ATOM 629 C C . LEU A 1 82 ? -5.142 9.423 16.425 1.00 87.12 82 LEU A C 1
ATOM 631 O O . LEU A 1 82 ? -5.436 9.288 17.611 1.00 87.12 82 LEU A O 1
ATOM 635 N N . SER A 1 83 ? -5.165 10.609 15.816 1.00 87.38 83 SER A N 1
ATOM 636 C CA . SER A 1 83 ? -5.528 11.857 16.497 1.00 87.38 83 SER A CA 1
ATOM 637 C C . SER A 1 83 ? -7.021 12.180 16.414 1.00 87.38 83 SER A C 1
ATOM 639 O O . SER A 1 83 ? -7.542 12.909 17.260 1.00 87.38 83 SER A O 1
ATOM 641 N N . LYS A 1 84 ? -7.722 11.649 15.408 1.00 88.81 84 LYS A N 1
ATOM 642 C CA . LYS A 1 84 ? -9.141 11.886 15.142 1.00 88.81 84 LYS A CA 1
ATOM 643 C C . LYS A 1 84 ? -9.820 10.591 14.720 1.00 88.81 84 LYS A C 1
ATOM 645 O O . LYS A 1 84 ? -9.360 9.903 13.818 1.00 88.81 84 LYS A O 1
ATOM 650 N N . SER A 1 85 ? -10.987 10.321 15.296 1.00 80.25 85 SER A N 1
ATOM 651 C CA . SER A 1 85 ? -11.864 9.276 14.771 1.00 80.25 85 SER A CA 1
ATOM 652 C C . SER A 1 85 ? -12.471 9.757 13.451 1.00 80.25 85 SER A C 1
ATOM 654 O O . SER A 1 85 ? -13.229 10.727 13.433 1.00 80.25 85 SER A O 1
ATOM 656 N N . LEU A 1 86 ? -12.100 9.107 12.348 1.00 87.88 86 LEU A N 1
ATOM 657 C CA . LEU A 1 86 ? -12.737 9.284 11.044 1.00 87.88 86 LEU A CA 1
ATOM 658 C C . LEU A 1 86 ? -13.642 8.088 10.766 1.00 87.88 86 LEU A C 1
ATOM 660 O O . LEU A 1 86 ? -13.340 6.961 11.166 1.00 87.88 86 LEU A O 1
ATOM 664 N N . SER A 1 87 ? -14.738 8.328 10.050 1.00 89.44 87 SER A N 1
ATOM 665 C CA . SER A 1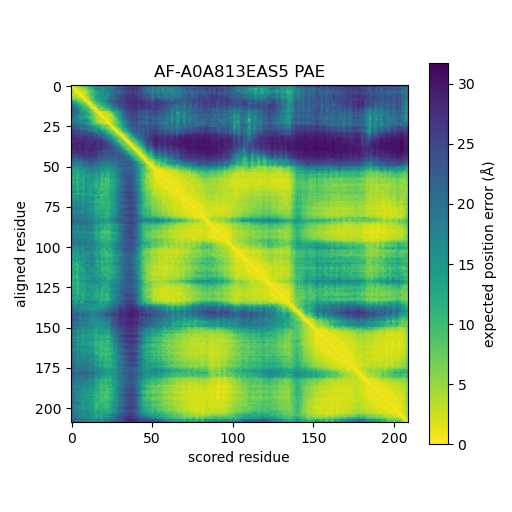 87 ? -15.564 7.240 9.537 1.00 89.44 87 SER A CA 1
ATOM 666 C C . SER A 1 87 ? -14.856 6.502 8.393 1.00 89.44 87 SER A C 1
ATOM 668 O O . SER A 1 87 ? -13.888 7.000 7.800 1.00 89.44 87 SER A O 1
ATOM 670 N N . PHE A 1 88 ? -15.366 5.317 8.044 1.00 88.69 88 PHE A N 1
ATOM 671 C CA . PHE A 1 88 ? -14.900 4.597 6.860 1.00 88.69 88 PHE A CA 1
ATOM 672 C C . PH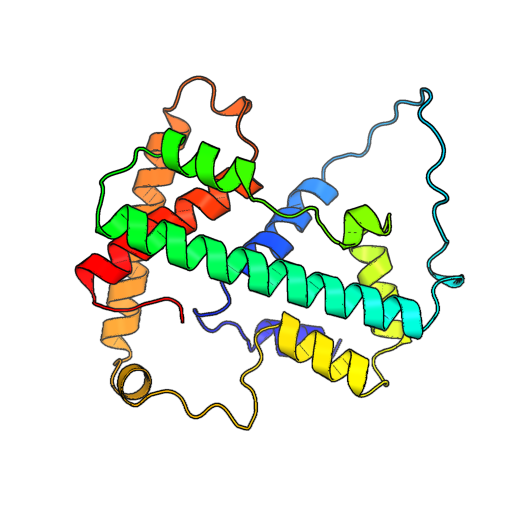E A 1 88 ? -15.078 5.437 5.586 1.00 88.69 88 PHE A C 1
ATOM 674 O O . PHE A 1 88 ? -14.151 5.510 4.784 1.00 88.69 88 PHE A O 1
ATOM 681 N N . ASP A 1 89 ? -16.219 6.119 5.419 1.00 89.25 89 ASP A N 1
ATOM 682 C CA . ASP A 1 89 ? -16.480 6.926 4.220 1.00 89.25 89 ASP A CA 1
ATOM 683 C C . ASP A 1 89 ? -15.540 8.135 4.131 1.00 89.25 89 ASP A C 1
ATOM 685 O O . ASP A 1 89 ? -14.932 8.364 3.087 1.00 89.25 89 ASP A O 1
ATOM 689 N N . ASP A 1 90 ? -15.312 8.845 5.241 1.00 91.06 90 ASP A N 1
ATOM 690 C CA . ASP A 1 90 ? -14.368 9.970 5.268 1.00 91.06 90 ASP A CA 1
ATOM 691 C C . ASP A 1 90 ? -12.952 9.521 4.901 1.00 91.06 90 ASP A C 1
ATOM 693 O O . ASP A 1 90 ? -12.260 10.176 4.112 1.00 91.06 90 ASP A O 1
ATOM 697 N N . THR A 1 91 ? -12.532 8.377 5.446 1.00 90.69 91 THR A N 1
ATOM 698 C CA . THR A 1 91 ? -11.240 7.761 5.127 1.00 90.69 91 THR A CA 1
ATOM 699 C C . THR A 1 91 ? -11.173 7.367 3.654 1.00 90.69 91 THR A C 1
ATOM 701 O O . THR A 1 91 ? -10.200 7.687 2.970 1.00 90.69 91 THR A O 1
ATOM 704 N N . TYR A 1 92 ? -12.225 6.741 3.128 1.00 90.50 92 TYR A N 1
ATOM 705 C CA . TYR A 1 92 ? -12.327 6.365 1.723 1.00 90.50 92 TYR A CA 1
ATOM 706 C C . TYR A 1 92 ? -12.217 7.586 0.798 1.00 90.50 92 TYR A C 1
ATOM 708 O O . TYR A 1 92 ? -11.423 7.578 -0.146 1.00 90.50 92 TYR A O 1
ATOM 716 N N . GLN A 1 93 ? -12.959 8.667 1.068 1.00 90.81 93 GLN A N 1
ATOM 717 C CA . GLN A 1 93 ? -12.913 9.877 0.239 1.00 90.81 93 GLN A CA 1
ATOM 718 C C . GLN A 1 93 ? -11.542 10.549 0.287 1.00 90.81 93 GLN A C 1
ATOM 720 O O . GLN A 1 93 ? -11.090 11.105 -0.716 1.00 90.81 93 GLN A O 1
ATOM 725 N N . LYS A 1 94 ? -10.875 10.507 1.441 1.00 91.06 94 LYS A N 1
ATOM 726 C CA . LYS A 1 94 ? -9.502 10.986 1.602 1.00 91.06 94 LYS A CA 1
ATOM 727 C C . LYS A 1 94 ? -8.548 10.206 0.697 1.00 91.06 94 LYS A C 1
ATOM 729 O O . LYS A 1 94 ? -7.906 10.832 -0.145 1.00 91.06 94 LYS A O 1
ATOM 734 N N . VAL A 1 95 ? -8.548 8.873 0.773 1.00 88.31 95 VAL A N 1
ATOM 735 C CA . VAL A 1 95 ? -7.722 8.009 -0.091 1.00 88.31 95 VAL A CA 1
ATOM 736 C C . VAL A 1 95 ? -8.016 8.262 -1.571 1.00 88.31 95 VAL A C 1
ATOM 738 O O . VAL A 1 95 ? -7.099 8.449 -2.369 1.00 88.31 95 VAL A O 1
ATOM 741 N N . ARG A 1 96 ? -9.296 8.340 -1.948 1.00 87.75 96 ARG A N 1
ATOM 742 C CA . ARG A 1 96 ? -9.717 8.551 -3.339 1.00 87.75 96 ARG A CA 1
ATOM 743 C C . ARG A 1 96 ? -9.157 9.837 -3.952 1.00 87.75 96 ARG A C 1
ATOM 745 O O . ARG A 1 96 ? -8.883 9.866 -5.147 1.00 87.75 96 ARG A O 1
ATOM 752 N N . LYS A 1 97 ? -9.014 10.905 -3.162 1.00 87.88 97 LYS A N 1
ATOM 753 C CA . LYS A 1 97 ? -8.545 12.220 -3.640 1.00 87.88 97 LYS A CA 1
ATOM 754 C C . LYS A 1 97 ? -7.060 12.254 -3.980 1.00 87.88 97 LYS A C 1
ATOM 756 O O . LYS A 1 97 ? -6.649 13.111 -4.754 1.00 87.88 97 LYS A O 1
ATOM 761 N N . VAL A 1 98 ? -6.272 11.372 -3.379 1.00 82.94 98 VAL A N 1
ATOM 762 C CA . VAL A 1 98 ? -4.809 11.406 -3.483 1.00 82.94 98 VAL A CA 1
ATOM 763 C C . VAL A 1 98 ? -4.226 10.208 -4.210 1.00 82.94 98 VAL A C 1
ATOM 765 O O . VAL A 1 98 ? -3.024 10.186 -4.457 1.00 82.94 98 VAL A O 1
ATOM 768 N N . GLN A 1 99 ? -5.050 9.200 -4.508 1.00 74.00 99 GLN A N 1
ATOM 769 C CA . GLN A 1 99 ? -4.597 7.983 -5.154 1.00 74.00 99 GLN A CA 1
ATOM 770 C C . GLN A 1 99 ? -3.894 8.352 -6.473 1.00 74.00 99 GLN A C 1
ATOM 772 O O . GLN A 1 99 ? -4.549 8.878 -7.379 1.00 74.00 99 GLN A O 1
ATOM 777 N N . PRO A 1 100 ? -2.571 8.120 -6.584 1.00 74.56 100 PRO A N 1
ATOM 778 C CA . PRO A 1 100 ? -1.826 8.439 -7.782 1.00 74.56 100 PRO A CA 1
ATOM 779 C C . PRO A 1 100 ? -2.330 7.568 -8.928 1.00 74.56 100 PRO A C 1
ATOM 781 O O . PRO A 1 100 ? -2.824 6.450 -8.737 1.00 74.56 100 PRO A O 1
ATOM 784 N N . GLN A 1 101 ? -2.217 8.111 -10.133 1.00 74.06 101 GLN A N 1
ATOM 785 C CA . GLN A 1 101 ? -2.538 7.372 -11.340 1.00 74.06 101 GLN A CA 1
ATOM 786 C C . GLN A 1 101 ? -1.542 6.218 -11.508 1.00 74.06 101 GLN A C 1
ATOM 788 O O . GLN A 1 101 ? -0.348 6.399 -11.282 1.00 74.06 101 GLN A O 1
ATOM 793 N N . ASP A 1 102 ? -2.035 5.040 -11.894 1.00 74.19 102 ASP A N 1
ATOM 794 C CA . ASP A 1 102 ? -1.200 3.854 -12.099 1.00 74.19 102 ASP A CA 1
ATOM 795 C C . ASP A 1 102 ? -0.195 4.120 -13.235 1.00 74.19 102 ASP A C 1
ATOM 797 O O . ASP A 1 102 ? -0.627 4.351 -14.371 1.00 74.19 102 ASP A O 1
ATOM 801 N N . PRO A 1 103 ? 1.125 4.070 -12.972 1.00 81.56 103 PRO A N 1
ATOM 802 C CA . PRO A 1 103 ? 2.131 4.291 -14.003 1.00 81.56 103 PRO A CA 1
ATOM 803 C C . PRO A 1 103 ? 1.948 3.352 -15.198 1.00 81.56 103 PRO A C 1
ATOM 805 O O . PRO A 1 103 ? 2.030 3.789 -16.338 1.00 81.56 103 PRO A O 1
ATOM 808 N N . LEU A 1 104 ? 1.592 2.083 -14.986 1.00 81.56 104 LEU A N 1
ATOM 809 C CA . LEU A 1 104 ? 1.386 1.149 -16.097 1.00 81.56 104 LEU A CA 1
ATOM 810 C C . LEU A 1 104 ? 0.203 1.560 -16.979 1.00 81.56 104 LEU A C 1
ATOM 812 O O . LEU A 1 104 ? 0.288 1.453 -18.199 1.00 81.56 104 LEU A O 1
ATOM 816 N N . GLU A 1 105 ? -0.870 2.095 -16.389 1.00 81.62 105 GLU A N 1
ATOM 817 C CA . GLU A 1 105 ? -1.992 2.648 -17.156 1.00 81.62 105 GLU A CA 1
ATOM 818 C C . GLU A 1 105 ? -1.579 3.916 -17.923 1.00 81.62 105 GLU A C 1
ATOM 820 O O . GLU A 1 105 ? -2.013 4.096 -19.061 1.00 81.62 105 GLU A O 1
ATOM 825 N N . GLN A 1 106 ? -0.704 4.760 -17.356 1.00 82.25 106 GLN A N 1
ATOM 826 C CA . GLN A 1 106 ? -0.155 5.938 -18.049 1.00 82.25 106 GLN A CA 1
ATOM 827 C C . GLN A 1 106 ? 0.651 5.555 -19.293 1.00 82.25 106 GLN A C 1
ATOM 829 O O . GLN A 1 106 ? 0.533 6.213 -20.325 1.00 82.25 106 GLN A O 1
ATOM 834 N N . TYR A 1 107 ? 1.418 4.467 -19.211 1.00 80.31 107 TYR A N 1
ATOM 835 C CA . TYR A 1 107 ? 2.175 3.917 -20.337 1.00 80.31 107 TYR A CA 1
ATOM 836 C C . TYR A 1 107 ? 1.337 2.990 -21.239 1.00 80.31 107 TYR A C 1
ATOM 838 O O . TYR A 1 107 ? 1.853 2.441 -22.209 1.00 80.31 107 TYR A O 1
ATOM 846 N N . GLY A 1 108 ? 0.041 2.809 -20.955 1.00 81.44 108 GLY A N 1
ATOM 847 C CA . GLY A 1 108 ? -0.850 1.953 -21.744 1.00 81.44 108 GLY A CA 1
ATOM 848 C C . GLY A 1 108 ? -0.501 0.462 -21.687 1.00 81.44 108 GLY A C 1
ATOM 849 O O . GLY A 1 108 ? -0.884 -0.285 -22.588 1.00 81.44 108 GLY A O 1
ATOM 850 N N . LEU A 1 109 ? 0.218 0.039 -20.645 1.00 78.62 109 LEU A N 1
ATOM 851 C CA . LEU A 1 109 ? 0.723 -1.314 -20.457 1.00 78.62 109 LEU A CA 1
ATOM 852 C C . LEU A 1 109 ? -0.197 -2.143 -19.566 1.00 78.62 109 LEU A C 1
ATOM 854 O O . LEU A 1 109 ? -0.578 -1.755 -18.458 1.00 78.62 109 LEU A O 1
ATOM 858 N N . SER A 1 110 ? -0.494 -3.353 -20.022 1.00 80.88 110 SER A N 1
ATOM 859 C CA . SER A 1 110 ? -1.020 -4.402 -19.158 1.00 80.88 110 SER A CA 1
ATOM 860 C C . SER A 1 110 ? 0.083 -5.013 -18.291 1.00 80.88 110 SER A C 1
ATOM 862 O O . SER A 1 110 ? 1.275 -4.939 -18.593 1.00 80.88 110 SER A O 1
ATOM 864 N N . MET A 1 111 ? -0.329 -5.702 -17.226 1.00 74.94 111 MET A N 1
ATOM 865 C CA . MET A 1 111 ? 0.593 -6.441 -16.358 1.00 74.94 111 MET A CA 1
ATOM 866 C C . MET A 1 111 ? 1.386 -7.503 -17.118 1.00 74.94 111 MET A C 1
ATOM 868 O O . MET A 1 111 ? 2.576 -7.667 -16.889 1.00 74.94 111 MET A O 1
ATOM 872 N N . MET A 1 112 ? 0.743 -8.203 -18.054 1.00 76.69 112 MET A N 1
ATOM 873 C CA . MET A 1 112 ? 1.405 -9.236 -18.853 1.00 76.69 112 MET A CA 1
ATOM 874 C C . MET A 1 112 ? 2.462 -8.650 -19.790 1.00 76.69 112 MET A C 1
ATOM 876 O O . MET A 1 112 ? 3.502 -9.265 -20.018 1.00 76.69 112 MET A O 1
ATOM 880 N N . GLU A 1 113 ? 2.187 -7.476 -20.357 1.00 81.69 113 GLU A N 1
ATOM 881 C CA . GLU A 1 113 ? 3.133 -6.751 -21.204 1.00 81.69 113 GLU A CA 1
ATOM 882 C C . GLU A 1 113 ? 4.320 -6.255 -20.379 1.00 81.69 113 GLU A C 1
ATOM 884 O O . GLU A 1 113 ? 5.465 -6.439 -20.788 1.00 81.69 113 GLU A O 1
ATOM 889 N N . PHE A 1 114 ? 4.059 -5.730 -19.182 1.00 83.88 114 PHE A N 1
ATOM 890 C CA . PHE A 1 114 ? 5.101 -5.333 -18.243 1.00 83.88 114 PHE A CA 1
ATOM 891 C C . PHE A 1 114 ? 5.968 -6.518 -17.789 1.00 83.88 114 PHE A C 1
ATOM 893 O O . PHE A 1 114 ? 7.189 -6.438 -17.881 1.00 83.88 114 PHE A O 1
ATOM 900 N N . ASP A 1 115 ? 5.372 -7.653 -17.414 1.00 79.25 115 ASP A N 1
ATOM 901 C CA . ASP A 1 115 ? 6.100 -8.882 -17.060 1.00 79.25 115 ASP A CA 1
ATOM 902 C C . ASP A 1 115 ? 7.049 -9.324 -18.189 1.00 79.25 115 ASP A C 1
ATOM 904 O O . ASP A 1 115 ? 8.207 -9.672 -17.945 1.00 79.25 115 ASP A O 1
ATOM 908 N N . ARG A 1 116 ? 6.588 -9.263 -19.447 1.00 82.81 116 ARG A N 1
ATOM 909 C CA . ARG A 1 116 ? 7.418 -9.579 -20.621 1.00 82.81 116 ARG A CA 1
ATOM 910 C C . ARG A 1 116 ? 8.576 -8.596 -20.799 1.00 82.81 116 ARG A C 1
ATOM 912 O O . ARG A 1 116 ? 9.673 -9.025 -21.158 1.00 82.81 116 ARG A O 1
ATOM 919 N N . LEU A 1 117 ? 8.357 -7.302 -20.545 1.00 83.25 117 LEU A N 1
ATOM 920 C CA . LEU A 1 117 ? 9.423 -6.292 -20.570 1.00 83.25 117 LEU A CA 1
ATOM 921 C C . LEU A 1 117 ? 10.482 -6.582 -19.504 1.00 83.25 117 LEU A C 1
ATOM 923 O O . LEU A 1 117 ? 11.677 -6.547 -19.799 1.00 83.25 117 LEU A O 1
ATOM 927 N N . LEU A 1 118 ? 10.061 -6.922 -18.284 1.00 83.50 118 LEU A N 1
ATOM 928 C CA . LEU A 1 118 ? 10.990 -7.256 -17.207 1.00 83.50 118 LEU A CA 1
ATOM 929 C C . LEU A 1 118 ? 11.807 -8.504 -17.542 1.00 83.50 118 LEU A C 1
ATOM 931 O O . LEU A 1 118 ? 13.024 -8.481 -17.384 1.00 83.50 118 LEU A O 1
ATOM 935 N N . ASP A 1 119 ? 11.187 -9.558 -18.078 1.00 82.81 119 ASP A N 1
ATOM 936 C CA . ASP A 1 119 ? 11.905 -10.775 -18.477 1.00 82.81 119 ASP A CA 1
ATOM 937 C C . ASP A 1 119 ? 12.935 -10.506 -19.598 1.00 82.81 119 ASP A C 1
ATOM 939 O O . ASP A 1 119 ? 14.029 -11.083 -19.581 1.00 82.81 119 ASP A O 1
ATOM 943 N N . LYS A 1 120 ? 12.640 -9.591 -20.534 1.00 84.75 120 LYS A N 1
ATOM 944 C CA . LYS A 1 120 ? 13.572 -9.160 -21.596 1.00 84.75 120 LYS A CA 1
ATOM 945 C C . LYS A 1 120 ? 14.785 -8.408 -21.037 1.00 84.75 120 LYS A C 1
ATOM 947 O O . LYS A 1 120 ? 15.897 -8.585 -21.533 1.00 84.75 120 LYS A O 1
ATOM 952 N N . HIS A 1 121 ? 14.589 -7.599 -19.997 1.00 83.88 121 HIS A N 1
ATOM 953 C CA . HIS A 1 121 ? 15.623 -6.730 -19.425 1.00 83.88 121 HIS A CA 1
ATOM 954 C C . HIS A 1 121 ? 16.181 -7.214 -18.072 1.00 83.88 121 HIS A C 1
ATOM 956 O O . HIS A 1 121 ? 16.992 -6.519 -17.467 1.00 83.88 121 HIS A O 1
ATOM 962 N N . GLN A 1 122 ? 15.836 -8.426 -17.620 1.00 78.25 122 GLN A N 1
ATOM 963 C CA . GLN A 1 122 ? 16.191 -8.961 -16.292 1.00 78.25 122 GLN A CA 1
ATOM 964 C C . GLN A 1 122 ? 17.697 -9.091 -16.011 1.00 78.25 122 GLN A C 1
ATOM 966 O O . GLN A 1 122 ? 18.091 -9.262 -14.862 1.00 78.25 122 GLN A O 1
ATOM 971 N N . HIS A 1 123 ? 18.546 -9.059 -17.040 1.00 81.88 123 HIS A N 1
ATOM 972 C CA . HIS A 1 123 ? 20.003 -9.120 -16.886 1.00 81.88 123 HIS A CA 1
ATOM 973 C C . HIS A 1 123 ? 20.627 -7.747 -16.612 1.00 81.88 123 HIS A C 1
ATOM 975 O O . HIS A 1 123 ? 21.805 -7.671 -16.268 1.00 81.88 123 HIS A O 1
ATOM 981 N N . ASP A 1 124 ? 19.857 -6.668 -16.759 1.00 84.75 124 ASP A N 1
ATOM 982 C CA . ASP A 1 124 ? 20.327 -5.320 -16.486 1.00 84.75 124 ASP A CA 1
ATOM 983 C C . ASP A 1 124 ? 20.364 -5.046 -14.971 1.00 84.75 124 ASP A C 1
ATOM 985 O O . ASP A 1 124 ? 19.356 -5.262 -14.289 1.00 84.75 124 ASP A O 1
ATOM 989 N N . PRO A 1 125 ? 21.501 -4.581 -14.423 1.00 85.19 125 PRO A N 1
ATOM 990 C CA . PRO A 1 125 ? 21.649 -4.377 -12.985 1.00 85.19 125 PRO A CA 1
ATOM 991 C C . PRO A 1 125 ? 20.679 -3.324 -12.439 1.00 85.19 125 PRO A C 1
ATOM 993 O O . PRO A 1 125 ? 20.063 -3.567 -11.404 1.00 85.19 125 PRO A O 1
ATOM 996 N N . ASP A 1 126 ? 20.459 -2.225 -13.166 1.00 84.88 126 ASP A N 1
ATOM 997 C CA . ASP A 1 126 ? 19.588 -1.134 -12.710 1.00 84.88 126 ASP A CA 1
ATOM 998 C C . ASP A 1 126 ? 18.109 -1.565 -12.726 1.00 84.88 126 ASP A C 1
ATOM 1000 O O . ASP A 1 126 ? 17.341 -1.224 -11.827 1.00 84.88 126 ASP A O 1
ATOM 1004 N N . VAL A 1 127 ? 17.701 -2.376 -13.713 1.00 84.06 127 VAL A N 1
ATOM 1005 C CA . VAL A 1 127 ? 16.358 -2.986 -13.747 1.00 84.06 127 VAL A CA 1
ATOM 1006 C C . VAL A 1 127 ? 16.169 -3.953 -12.579 1.00 84.06 127 VAL A C 1
ATOM 1008 O O . VAL A 1 127 ? 15.139 -3.908 -11.908 1.00 84.06 127 VAL A O 1
ATOM 1011 N N . ARG A 1 128 ? 17.160 -4.804 -12.289 1.00 81.69 128 ARG A N 1
ATOM 1012 C CA . ARG A 1 128 ? 17.103 -5.729 -11.144 1.00 81.69 128 ARG A CA 1
ATOM 1013 C C . ARG A 1 128 ? 17.011 -4.998 -9.813 1.00 81.69 128 ARG A C 1
ATOM 1015 O O . ARG A 1 128 ? 16.247 -5.426 -8.952 1.00 81.69 128 ARG A O 1
ATOM 1022 N N . GLU A 1 129 ? 17.782 -3.930 -9.642 1.00 82.38 129 GLU A N 1
ATOM 1023 C CA . GLU A 1 129 ? 17.758 -3.110 -8.433 1.00 82.38 129 GLU A CA 1
ATOM 1024 C C . GLU A 1 129 ? 16.396 -2.434 -8.253 1.00 82.38 129 GLU A C 1
ATOM 1026 O O . GLU A 1 129 ? 15.805 -2.512 -7.175 1.00 82.38 129 GLU A O 1
ATOM 1031 N N . ALA A 1 130 ? 15.848 -1.843 -9.318 1.00 80.12 130 ALA A N 1
ATOM 1032 C CA . ALA A 1 130 ? 14.534 -1.219 -9.266 1.00 80.12 130 ALA A CA 1
ATOM 1033 C C . ALA A 1 130 ? 13.423 -2.236 -8.957 1.00 80.12 130 ALA A C 1
ATOM 1035 O O . ALA A 1 130 ? 12.576 -1.965 -8.109 1.00 80.12 130 ALA A O 1
ATOM 1036 N N . ILE A 1 131 ? 13.463 -3.432 -9.561 1.00 78.19 131 ILE A N 1
ATOM 1037 C CA . ILE A 1 131 ? 12.550 -4.532 -9.211 1.00 78.19 131 ILE A CA 1
ATOM 1038 C C . ILE A 1 131 ? 12.712 -4.900 -7.734 1.00 78.19 131 ILE A C 1
ATOM 1040 O O . ILE A 1 131 ? 11.720 -4.981 -7.021 1.00 78.19 131 ILE A O 1
ATOM 1044 N N . ALA A 1 132 ? 13.939 -5.090 -7.243 1.00 74.00 132 ALA A N 1
ATOM 1045 C CA . ALA A 1 132 ? 14.174 -5.434 -5.842 1.00 74.00 132 ALA A CA 1
ATOM 1046 C C . ALA A 1 132 ? 13.598 -4.373 -4.887 1.00 74.00 132 ALA A C 1
ATOM 1048 O O . ALA A 1 132 ? 12.955 -4.727 -3.898 1.00 74.0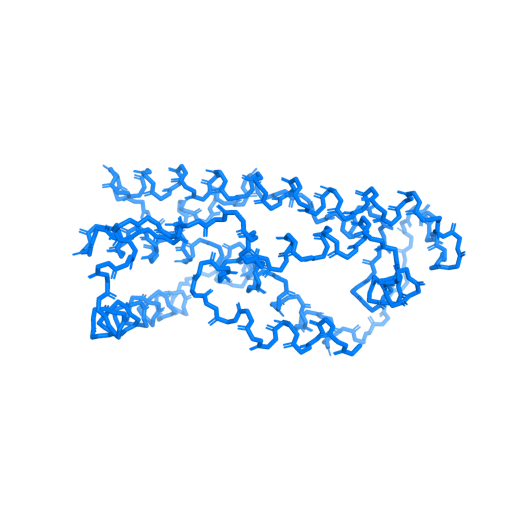0 132 ALA A O 1
ATOM 1049 N N . LYS A 1 133 ? 13.754 -3.086 -5.221 1.00 77.00 133 LYS A N 1
ATOM 1050 C CA . LYS A 1 133 ? 13.185 -1.969 -4.458 1.00 77.00 133 LYS A CA 1
ATOM 1051 C C . LYS A 1 133 ? 11.654 -1.978 -4.473 1.00 77.00 133 LYS A C 1
ATOM 1053 O O . LYS A 1 133 ? 11.047 -1.862 -3.413 1.00 77.00 133 LYS A O 1
ATOM 1058 N N . ILE A 1 134 ? 11.037 -2.173 -5.640 1.00 75.06 134 ILE A N 1
ATOM 1059 C CA . ILE A 1 134 ? 9.574 -2.296 -5.798 1.00 75.06 134 ILE A CA 1
ATOM 1060 C C . ILE A 1 134 ? 9.027 -3.467 -4.977 1.00 75.06 134 ILE A C 1
ATOM 1062 O O . ILE A 1 134 ? 7.954 -3.366 -4.386 1.00 75.06 134 ILE A O 1
ATOM 1066 N N . MET A 1 135 ? 9.777 -4.568 -4.922 1.00 68.25 135 MET A N 1
ATOM 1067 C CA . MET A 1 135 ? 9.425 -5.779 -4.179 1.00 68.25 135 MET A CA 1
ATOM 1068 C C . MET A 1 135 ? 9.670 -5.656 -2.669 1.00 68.25 135 MET A C 1
ATOM 1070 O O . MET A 1 135 ? 9.443 -6.619 -1.939 1.00 68.25 135 MET A O 1
ATOM 1074 N N . GLY A 1 136 ? 10.148 -4.502 -2.190 1.00 67.12 136 GLY A N 1
ATOM 1075 C CA . GLY A 1 136 ? 10.437 -4.281 -0.776 1.00 67.12 136 GLY A CA 1
ATOM 1076 C C . GLY A 1 136 ? 11.565 -5.165 -0.245 1.00 67.12 136 GLY A C 1
ATOM 1077 O O . GLY A 1 136 ? 11.606 -5.439 0.954 1.00 67.12 136 GLY A O 1
ATOM 1078 N N . ALA A 1 137 ? 12.467 -5.639 -1.116 1.00 60.38 137 ALA A N 1
ATOM 1079 C CA . ALA A 1 137 ? 13.619 -6.412 -0.679 1.00 60.38 137 ALA A CA 1
ATOM 1080 C C . ALA A 1 137 ? 14.453 -5.557 0.292 1.00 60.38 137 ALA A C 1
ATOM 1082 O O . ALA A 1 137 ? 14.732 -4.391 -0.014 1.00 60.38 137 ALA A O 1
ATOM 1083 N N . PRO A 1 138 ? 14.851 -6.101 1.457 1.00 52.69 138 PRO A N 1
ATOM 1084 C CA . PRO A 1 138 ? 15.681 -5.365 2.393 1.00 52.69 138 PRO A CA 1
ATOM 1085 C C . PRO A 1 138 ? 16.972 -4.966 1.683 1.00 52.69 138 PRO A C 1
ATOM 1087 O O . PRO A 1 138 ? 17.642 -5.798 1.065 1.00 52.69 138 PRO A O 1
ATOM 1090 N N . SER A 1 139 ? 17.312 -3.680 1.749 1.00 54.19 139 SER A N 1
ATOM 1091 C CA . SER A 1 139 ? 18.615 -3.237 1.274 1.00 54.19 139 SER A CA 1
ATOM 1092 C C . SER A 1 139 ? 19.681 -3.957 2.107 1.00 54.19 139 SER A C 1
ATOM 1094 O O . SER A 1 139 ? 19.525 -4.052 3.325 1.00 54.19 139 SER A O 1
ATOM 1096 N N . PRO A 1 140 ? 20.789 -4.443 1.521 1.00 49.44 140 PRO A N 1
ATOM 1097 C CA . PRO A 1 140 ? 21.876 -5.048 2.294 1.00 49.44 140 PRO A CA 1
ATOM 1098 C C . PRO A 1 140 ? 22.445 -4.107 3.375 1.00 49.44 140 PRO A C 1
ATOM 1100 O O . PRO A 1 140 ? 23.144 -4.557 4.278 1.00 49.44 140 PRO A O 1
ATOM 1103 N N . SER A 1 141 ? 22.124 -2.809 3.315 1.00 49.47 141 SER A N 1
ATOM 1104 C CA . SER A 1 141 ? 22.485 -1.787 4.303 1.00 49.47 141 SER A CA 1
ATOM 1105 C C . SER A 1 141 ? 21.432 -1.549 5.399 1.00 49.47 141 SER A C 1
ATOM 1107 O O . SER A 1 141 ? 21.712 -0.816 6.347 1.00 49.47 141 SER A O 1
ATOM 1109 N N . SER A 1 142 ? 20.216 -2.098 5.293 1.00 51.97 142 SER A N 1
ATOM 1110 C CA . SER A 1 142 ? 19.148 -1.845 6.266 1.00 51.97 142 SER A CA 1
ATOM 1111 C C . SER A 1 142 ? 19.279 -2.783 7.464 1.00 51.97 142 SER A C 1
ATOM 1113 O O . SER A 1 142 ? 18.736 -3.888 7.474 1.00 51.97 142 SER A O 1
ATOM 1115 N N . VAL A 1 143 ? 20.000 -2.341 8.493 1.00 47.78 143 VAL A N 1
ATOM 1116 C CA . VAL A 1 143 ? 19.940 -2.976 9.812 1.00 47.78 143 VAL A CA 1
ATOM 1117 C C . VAL A 1 143 ? 18.570 -2.662 10.407 1.00 47.78 143 VAL A C 1
ATOM 1119 O O . VAL A 1 143 ? 18.220 -1.495 10.584 1.00 47.78 143 VAL A O 1
ATOM 1122 N N . ALA A 1 144 ? 17.778 -3.698 10.688 1.00 57.97 144 ALA A N 1
ATOM 1123 C CA . ALA A 1 144 ? 16.500 -3.534 11.370 1.00 57.97 144 ALA A CA 1
ATOM 1124 C C . ALA A 1 144 ? 16.727 -2.802 12.701 1.00 57.97 144 ALA A C 1
ATOM 1126 O O . ALA A 1 144 ? 17.626 -3.171 13.459 1.00 57.97 144 ALA A O 1
ATOM 1127 N N . SER A 1 145 ? 15.926 -1.770 12.980 1.00 62.12 145 SER A N 1
ATOM 1128 C CA . SER A 1 145 ? 16.004 -1.009 14.233 1.00 62.12 145 SER A CA 1
ATOM 1129 C C . SER A 1 145 ? 15.952 -1.943 15.452 1.00 62.12 145 SER A C 1
ATOM 1131 O O . SER A 1 145 ? 15.261 -2.961 15.418 1.00 62.12 145 SER A O 1
ATOM 1133 N N . GLU A 1 146 ? 16.607 -1.584 16.561 1.00 61.56 146 GLU A N 1
ATOM 1134 C CA . GLU A 1 146 ? 16.513 -2.319 17.839 1.00 61.56 146 GLU A CA 1
ATOM 1135 C C . GLU A 1 146 ? 15.051 -2.548 18.279 1.00 61.56 146 GLU A C 1
ATOM 1137 O O . GLU A 1 146 ? 14.710 -3.577 18.868 1.00 61.56 146 GLU A O 1
ATOM 1142 N N . LYS A 1 147 ? 14.146 -1.623 17.920 1.00 62.91 147 LYS A N 1
ATOM 1143 C CA . LYS A 1 147 ? 12.700 -1.772 18.142 1.00 62.91 147 LYS A CA 1
ATOM 1144 C C . LYS A 1 147 ? 12.083 -2.933 17.363 1.00 62.91 147 LYS A C 1
ATOM 1146 O O . LYS A 1 147 ? 11.176 -3.569 17.876 1.00 62.91 147 LYS A O 1
ATOM 1151 N N . VAL A 1 148 ? 12.566 -3.212 16.156 1.00 66.81 148 VAL A N 1
ATOM 1152 C CA . VAL A 1 148 ? 12.106 -4.331 15.318 1.00 66.81 148 VAL A CA 1
ATOM 1153 C C . VAL A 1 148 ? 12.709 -5.645 15.816 1.00 66.81 148 VAL A C 1
ATOM 1155 O O . VAL A 1 148 ? 12.005 -6.644 15.917 1.00 66.81 148 VAL A O 1
ATOM 1158 N N . GLN A 1 149 ? 13.986 -5.635 16.213 1.00 68.38 149 GLN A N 1
ATOM 1159 C CA . GLN A 1 149 ? 14.678 -6.820 16.743 1.00 68.38 149 GLN A CA 1
ATOM 1160 C C . GLN A 1 149 ? 14.115 -7.301 18.092 1.00 68.38 149 GLN A C 1
ATOM 1162 O O . GLN A 1 149 ? 14.234 -8.476 18.431 1.00 68.38 149 GLN A O 1
ATOM 1167 N N . SER A 1 150 ? 13.479 -6.410 18.856 1.00 72.88 150 SER A N 1
ATOM 1168 C CA . SER A 1 150 ? 12.834 -6.731 20.137 1.00 72.88 150 SER A CA 1
ATOM 1169 C C . SER A 1 150 ? 11.390 -7.243 20.007 1.00 72.88 150 SER A C 1
ATOM 1171 O O . SER A 1 150 ? 10.785 -7.631 21.011 1.00 72.88 150 SER A O 1
ATOM 1173 N N . ILE A 1 151 ? 10.821 -7.296 18.795 1.00 78.81 151 ILE A N 1
ATOM 1174 C CA . ILE A 1 151 ? 9.490 -7.873 18.570 1.00 78.81 151 ILE A CA 1
ATOM 1175 C C . ILE A 1 151 ? 9.601 -9.399 18.590 1.00 78.81 151 ILE A C 1
ATOM 1177 O O . ILE A 1 151 ? 10.167 -10.021 17.695 1.00 78.81 151 ILE A O 1
ATOM 1181 N N . SER A 1 152 ? 9.025 -10.025 19.614 1.00 85.94 152 SER A N 1
ATOM 1182 C CA . SER A 1 152 ? 8.969 -11.484 19.700 1.00 85.94 152 SER A CA 1
ATOM 1183 C C . SER A 1 152 ? 7.986 -12.073 18.686 1.00 85.94 152 SER A C 1
ATOM 1185 O O . SER A 1 152 ? 6.974 -11.456 18.352 1.00 85.94 152 SER A O 1
ATOM 1187 N N . VAL A 1 153 ? 8.217 -13.324 18.273 1.00 87.56 153 VAL A N 1
ATOM 1188 C CA . VAL A 1 153 ? 7.285 -14.083 17.413 1.00 87.56 153 VAL A CA 1
ATOM 1189 C C . VAL A 1 153 ? 5.867 -14.084 17.989 1.00 87.56 153 VAL A C 1
ATOM 1191 O O . VAL A 1 153 ? 4.896 -13.906 17.261 1.00 87.56 153 VAL A O 1
ATOM 1194 N N . ARG A 1 154 ? 5.737 -14.213 19.314 1.00 86.81 154 ARG A N 1
ATOM 1195 C CA . ARG A 1 154 ? 4.440 -14.148 19.992 1.00 86.81 154 ARG A CA 1
ATOM 1196 C C . ARG A 1 154 ? 3.745 -12.805 19.768 1.00 86.81 154 ARG A C 1
ATOM 1198 O O . ARG A 1 154 ? 2.572 -12.789 19.421 1.00 86.81 154 ARG A O 1
ATOM 1205 N N . LYS A 1 155 ? 4.479 -11.694 19.886 1.00 85.12 155 LYS A N 1
ATOM 1206 C CA . LYS A 1 155 ? 3.936 -10.355 19.629 1.00 85.12 155 LYS A CA 1
ATOM 1207 C C . LYS A 1 155 ? 3.521 -10.184 18.163 1.00 85.12 155 LYS A C 1
ATOM 1209 O O . LYS A 1 155 ? 2.503 -9.556 17.903 1.00 85.12 155 LYS A O 1
ATOM 1214 N N . VAL A 1 156 ? 4.249 -10.784 17.217 1.00 84.69 156 VAL A N 1
ATOM 1215 C CA . VAL A 1 156 ? 3.846 -10.815 15.797 1.00 84.69 156 VAL A CA 1
ATOM 1216 C C . VAL A 1 156 ? 2.510 -11.539 15.616 1.00 84.69 156 VAL A C 1
ATOM 1218 O O . VAL A 1 156 ? 1.633 -11.018 14.929 1.00 84.69 156 VAL A O 1
ATOM 1221 N N . ILE A 1 157 ? 2.336 -12.705 16.246 1.00 85.00 157 ILE A N 1
ATOM 1222 C CA . ILE A 1 157 ? 1.081 -13.471 16.196 1.00 85.00 157 ILE A CA 1
ATOM 1223 C C . ILE A 1 157 ? -0.074 -12.649 16.780 1.00 85.00 157 ILE A C 1
ATOM 1225 O O . ILE A 1 157 ? -1.128 -12.549 16.157 1.00 85.00 157 ILE A O 1
ATOM 1229 N N . ASP A 1 158 ? 0.132 -12.010 17.933 1.00 88.44 158 ASP A N 1
ATOM 1230 C CA . ASP A 1 158 ? -0.893 -11.188 18.586 1.00 88.44 158 ASP A CA 1
ATOM 1231 C C . ASP A 1 158 ? -1.330 -10.003 17.706 1.00 88.44 158 ASP A C 1
ATOM 1233 O O . ASP A 1 158 ? -2.525 -9.716 17.601 1.00 88.44 158 ASP A O 1
ATOM 1237 N N . VAL A 1 159 ? -0.380 -9.350 17.026 1.00 86.31 159 VAL A N 1
ATOM 1238 C CA . VAL A 1 159 ? -0.667 -8.272 16.065 1.00 86.31 159 VAL A CA 1
ATOM 1239 C C . VAL A 1 159 ? -1.485 -8.787 14.882 1.00 86.31 159 VAL A C 1
ATOM 1241 O O . VAL A 1 159 ? -2.470 -8.151 14.518 1.00 86.31 159 VAL A O 1
ATOM 1244 N N . HIS A 1 160 ? -1.126 -9.931 14.293 1.00 85.38 160 HIS A N 1
ATOM 1245 C CA . HIS A 1 160 ? -1.851 -10.476 13.137 1.00 85.38 160 HIS A CA 1
ATOM 1246 C C . HIS A 1 160 ? -3.254 -10.964 13.506 1.00 85.38 160 HIS A C 1
ATOM 1248 O O . HIS A 1 160 ? -4.193 -10.730 12.751 1.00 85.38 160 HIS A O 1
ATOM 1254 N N . ASN A 1 161 ? -3.429 -11.574 14.681 1.00 90.38 161 ASN A N 1
ATOM 1255 C CA . ASN A 1 161 ? -4.755 -11.944 15.177 1.00 90.38 161 ASN A CA 1
ATOM 1256 C C . ASN A 1 161 ? -5.640 -10.708 15.364 1.00 90.38 161 ASN A C 1
ATOM 1258 O O . ASN A 1 161 ? -6.805 -10.718 14.977 1.00 90.38 161 ASN A O 1
ATOM 1262 N N . PHE A 1 162 ? -5.086 -9.629 15.922 1.00 89.94 162 PHE A N 1
ATOM 1263 C CA . PHE A 1 162 ? -5.816 -8.373 16.051 1.00 89.94 162 PHE A CA 1
ATOM 1264 C C . PHE A 1 162 ? -6.137 -7.746 14.687 1.00 89.94 162 PHE A C 1
ATOM 1266 O O . PHE A 1 162 ? -7.262 -7.314 14.467 1.00 89.94 162 PHE A O 1
ATOM 1273 N N . MET A 1 163 ? -5.177 -7.742 13.759 1.00 87.94 163 MET A N 1
ATOM 1274 C CA . MET A 1 163 ? -5.370 -7.257 12.391 1.00 87.94 163 MET A CA 1
ATOM 1275 C C . MET A 1 163 ? -6.515 -7.994 11.691 1.00 87.94 163 MET A C 1
ATOM 1277 O O . MET A 1 163 ? -7.362 -7.354 11.075 1.00 87.94 163 MET A O 1
ATOM 1281 N N . LEU A 1 164 ? -6.555 -9.325 11.816 1.00 86.81 164 LEU A N 1
ATOM 1282 C CA . LEU A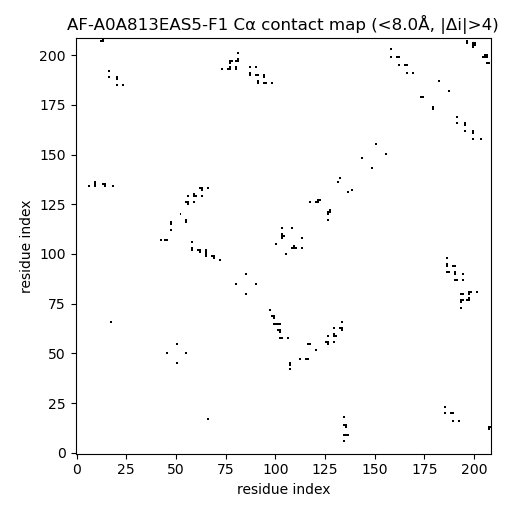 1 164 ? -7.624 -10.150 11.265 1.00 86.81 164 LEU A CA 1
ATOM 1283 C C . LEU A 1 164 ? -8.982 -9.760 11.859 1.00 86.81 164 LEU A C 1
ATOM 1285 O O . LEU A 1 164 ? -9.909 -9.492 11.105 1.00 86.81 164 LEU A O 1
ATOM 1289 N N . GLN A 1 165 ? -9.074 -9.650 13.187 1.00 92.50 165 GLN A N 1
ATOM 1290 C CA . GLN A 1 165 ? -10.316 -9.271 13.867 1.00 92.50 165 GLN A CA 1
ATOM 1291 C C . GLN A 1 165 ? -10.843 -7.901 13.422 1.00 92.50 165 GLN A C 1
ATOM 1293 O O . GLN A 1 165 ? -12.041 -7.751 13.193 1.00 92.50 165 GLN A O 1
ATOM 1298 N N . GLU A 1 166 ? -9.978 -6.889 13.307 1.00 91.19 166 GLU A N 1
ATOM 1299 C CA . GLU A 1 166 ? -10.412 -5.555 12.871 1.00 91.19 166 GLU A CA 1
ATOM 1300 C C . GLU A 1 166 ? -10.774 -5.521 11.381 1.00 91.19 166 GLU A C 1
ATOM 1302 O O . GLU A 1 166 ? -11.724 -4.841 10.991 1.00 91.19 166 GLU A O 1
ATOM 1307 N N . LEU A 1 167 ? -10.074 -6.294 10.545 1.00 89.19 167 LEU A N 1
ATOM 1308 C CA . LEU A 1 167 ? -10.415 -6.412 9.131 1.00 89.19 167 LEU A CA 1
ATOM 1309 C C . LEU A 1 167 ? -11.759 -7.126 8.929 1.00 89.19 167 LEU A C 1
ATOM 1311 O O . LEU A 1 167 ? -12.564 -6.673 8.120 1.00 89.19 167 LEU A O 1
ATOM 1315 N N . GLU A 1 168 ? -12.037 -8.198 9.674 1.00 89.44 168 GLU A N 1
ATOM 1316 C CA . GLU A 1 168 ? -13.321 -8.909 9.625 1.00 89.44 168 GLU A CA 1
ATOM 1317 C C . GLU A 1 168 ? -14.496 -7.989 9.979 1.00 89.44 168 GLU A C 1
ATOM 1319 O O . GLU A 1 168 ? -15.512 -8.002 9.284 1.00 89.44 168 GLU A O 1
ATOM 1324 N N . LYS A 1 169 ? -14.343 -7.136 11.002 1.00 90.62 169 LYS A N 1
ATOM 1325 C CA . LYS A 1 169 ? -15.356 -6.126 11.354 1.00 90.62 169 LYS A CA 1
ATOM 1326 C C . LYS A 1 169 ? -15.585 -5.127 10.225 1.00 90.62 169 LYS A C 1
ATOM 1328 O O . LYS A 1 169 ? -16.726 -4.879 9.859 1.00 90.62 169 LYS A O 1
ATOM 1333 N N . LEU A 1 170 ? -14.512 -4.591 9.639 1.00 88.69 170 LEU A N 1
ATOM 1334 C CA . LEU A 1 170 ? -14.622 -3.657 8.514 1.00 88.69 170 LEU A CA 1
ATOM 1335 C C . LEU A 1 170 ? -15.304 -4.291 7.301 1.00 88.69 170 LEU A C 1
ATOM 1337 O O . LEU A 1 170 ? -16.079 -3.625 6.618 1.00 88.69 170 LEU A O 1
ATOM 1341 N N . VAL A 1 171 ? -15.026 -5.567 7.024 1.00 87.12 171 VAL A N 1
ATOM 1342 C CA . VAL A 1 171 ? -15.691 -6.308 5.946 1.00 87.12 171 VAL A CA 1
ATOM 1343 C C . VAL A 1 171 ? -17.181 -6.464 6.240 1.00 87.12 171 VAL A C 1
ATOM 1345 O O . VAL A 1 171 ? -17.991 -6.228 5.347 1.00 87.12 171 VAL A O 1
ATOM 1348 N N . ASP A 1 172 ? -17.553 -6.821 7.468 1.00 8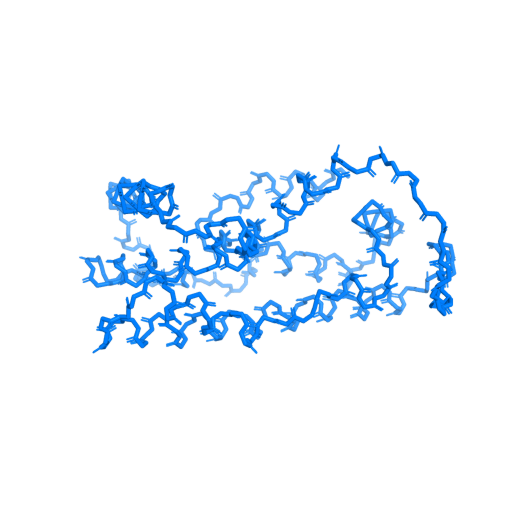8.56 172 ASP A N 1
ATOM 1349 C CA . ASP A 1 172 ? -18.954 -6.943 7.884 1.00 88.56 172 ASP A CA 1
ATOM 1350 C C . ASP A 1 172 ? -19.698 -5.594 7.781 1.00 88.56 172 ASP A C 1
ATOM 1352 O O . ASP A 1 172 ? -20.787 -5.521 7.202 1.00 88.56 172 ASP A O 1
ATOM 1356 N N . ASP A 1 173 ? -19.074 -4.502 8.229 1.00 85.94 173 ASP A N 1
ATOM 1357 C CA . ASP A 1 173 ? -19.607 -3.140 8.107 1.00 85.94 173 ASP A CA 1
ATOM 1358 C C . ASP A 1 173 ? -19.762 -2.717 6.637 1.00 85.94 173 ASP A C 1
ATOM 1360 O O . ASP A 1 173 ? -20.818 -2.224 6.231 1.00 85.94 173 ASP A O 1
ATOM 1364 N N . TYR A 1 174 ? -18.744 -2.964 5.804 1.00 85.19 174 TYR A N 1
ATOM 1365 C CA . TYR A 1 174 ? -18.783 -2.683 4.367 1.00 85.19 174 TYR A CA 1
ATOM 1366 C C . TYR A 1 174 ? -19.875 -3.489 3.656 1.00 85.19 174 TYR A C 1
ATOM 1368 O O . TYR A 1 174 ? -20.585 -2.970 2.792 1.00 85.19 174 TYR A O 1
ATOM 1376 N N . GLN A 1 175 ? -20.056 -4.760 4.024 1.00 85.06 175 GLN A N 1
ATOM 1377 C CA . GLN A 1 175 ? -21.100 -5.596 3.443 1.00 85.06 175 GLN A CA 1
ATOM 1378 C C . GLN A 1 175 ? -22.502 -5.077 3.772 1.00 85.06 175 GLN A C 1
ATOM 1380 O O . GLN A 1 175 ? -23.394 -5.198 2.929 1.00 85.06 175 GLN A O 1
ATOM 1385 N N . LYS A 1 176 ? -22.694 -4.481 4.950 1.00 87.19 176 LYS A N 1
ATOM 1386 C CA . LYS A 1 176 ? -23.966 -3.883 5.381 1.00 87.19 176 LYS A CA 1
ATOM 1387 C C . LYS A 1 176 ? -24.171 -2.456 4.865 1.00 87.19 176 LYS A C 1
ATOM 1389 O O . LYS A 1 176 ? -25.287 -1.944 4.952 1.00 87.19 176 LYS A O 1
ATOM 1394 N N . ALA A 1 177 ? -23.133 -1.815 4.329 1.00 82.38 177 ALA A N 1
ATOM 1395 C CA . ALA A 1 177 ? -23.195 -0.428 3.895 1.00 82.38 177 ALA A CA 1
ATOM 1396 C C . ALA A 1 177 ? -24.108 -0.244 2.660 1.00 82.38 177 ALA A C 1
ATOM 1398 O O . ALA A 1 177 ? -23.953 -0.942 1.648 1.00 82.38 177 ALA A O 1
ATOM 1399 N N . PRO A 1 178 ? -25.048 0.720 2.689 1.00 84.44 178 PRO A N 1
ATOM 1400 C CA . PRO A 1 178 ? -25.838 1.067 1.515 1.00 84.44 178 PRO A CA 1
ATOM 1401 C C . PRO A 1 178 ? -24.942 1.688 0.435 1.00 84.44 178 PRO A C 1
ATOM 1403 O O . PRO A 1 178 ? -24.026 2.448 0.732 1.00 84.44 178 PRO A O 1
ATOM 1406 N N . GLY A 1 179 ? -25.208 1.379 -0.837 1.00 82.38 179 GLY A N 1
ATOM 1407 C CA . GLY A 1 179 ? -24.446 1.948 -1.956 1.00 82.38 179 GLY A CA 1
ATOM 1408 C C . GLY A 1 179 ? -23.036 1.374 -2.129 1.00 82.38 179 GLY A C 1
ATOM 1409 O O . GLY A 1 179 ? -22.246 1.943 -2.882 1.00 82.38 179 GLY A O 1
ATOM 1410 N N . ARG A 1 180 ? -22.726 0.232 -1.493 1.00 83.31 180 ARG A N 1
ATOM 1411 C CA . ARG A 1 180 ? -21.388 -0.380 -1.538 1.00 83.31 180 ARG A CA 1
ATOM 1412 C C . ARG A 1 180 ? -20.852 -0.649 -2.951 1.00 83.31 180 ARG A C 1
ATOM 1414 O O . ARG A 1 180 ? -19.645 -0.627 -3.171 1.00 83.31 180 ARG A O 1
ATOM 1421 N N . GLU A 1 181 ? -21.757 -0.858 -3.908 1.00 85.19 181 GLU A N 1
ATOM 1422 C CA . GLU A 1 181 ? -21.463 -1.081 -5.330 1.00 85.19 181 GLU A CA 1
ATOM 1423 C C . GLU A 1 181 ? -20.788 0.124 -6.007 1.00 85.19 181 GLU A C 1
ATOM 1425 O O . GLU A 1 181 ? -20.127 -0.034 -7.030 1.00 85.19 181 GLU A O 1
ATOM 1430 N N . GLY A 1 182 ? -20.937 1.327 -5.440 1.00 85.12 182 GLY A N 1
ATOM 1431 C CA . GLY A 1 182 ? -20.312 2.550 -5.944 1.00 85.12 182 GLY A CA 1
ATOM 1432 C C . GLY A 1 182 ? -18.862 2.753 -5.498 1.00 85.12 182 GLY A C 1
ATOM 1433 O O . GLY A 1 182 ? -18.203 3.672 -5.990 1.00 85.12 182 GLY A O 1
ATOM 1434 N N . TYR A 1 183 ? -18.355 1.931 -4.575 1.00 85.94 183 TYR A N 1
ATOM 1435 C CA . TYR A 1 183 ? -16.977 2.035 -4.108 1.00 85.94 183 TYR A CA 1
ATOM 1436 C C . TYR A 1 183 ? -16.005 1.332 -5.064 1.00 85.94 183 TYR A C 1
ATOM 1438 O O . TYR A 1 183 ? -16.238 0.208 -5.506 1.00 85.94 183 TYR A O 1
ATOM 1446 N N . ASP A 1 184 ? -14.867 1.970 -5.346 1.00 85.75 184 ASP A N 1
ATOM 1447 C CA . ASP A 1 184 ? -13.758 1.297 -6.011 1.00 85.75 184 ASP A CA 1
ATOM 1448 C C . ASP A 1 184 ? -13.005 0.431 -4.997 1.00 85.75 184 ASP A C 1
ATOM 1450 O O . ASP A 1 184 ? -12.507 0.914 -3.978 1.00 85.75 184 ASP A O 1
ATOM 1454 N N . MET A 1 185 ? -12.908 -0.864 -5.294 1.00 83.50 185 MET A N 1
ATOM 1455 C CA . MET A 1 185 ? -12.332 -1.852 -4.381 1.00 83.50 185 MET A CA 1
ATOM 1456 C C . MET A 1 185 ? -10.854 -1.581 -4.048 1.00 83.50 185 MET A C 1
ATOM 1458 O O . MET A 1 185 ? -10.396 -1.934 -2.959 1.00 83.50 185 MET A O 1
ATOM 1462 N N . LYS A 1 186 ? -10.097 -0.916 -4.940 1.00 77.94 186 LYS A N 1
ATOM 1463 C CA . LYS A 1 186 ? -8.704 -0.542 -4.644 1.00 77.94 186 LYS A CA 1
ATOM 1464 C C . LYS A 1 186 ? -8.686 0.506 -3.534 1.00 77.94 186 LYS A C 1
ATOM 1466 O O . LYS A 1 186 ? -7.978 0.341 -2.546 1.00 77.94 186 LYS A O 1
ATOM 1471 N N . THR A 1 187 ? -9.506 1.546 -3.666 1.00 84.50 187 THR A N 1
ATOM 1472 C CA . THR A 1 187 ? -9.645 2.586 -2.642 1.00 84.50 187 THR A CA 1
ATOM 1473 C C . THR A 1 187 ? -10.185 2.012 -1.323 1.00 84.50 187 THR A C 1
ATOM 1475 O O . THR A 1 187 ? -9.671 2.370 -0.266 1.00 84.50 187 THR A O 1
ATOM 1478 N N . VAL A 1 188 ? -11.143 1.072 -1.366 1.00 86.62 188 VAL A N 1
ATOM 1479 C CA . VAL A 1 188 ? -11.639 0.345 -0.174 1.00 86.62 188 VAL A CA 1
ATOM 1480 C C . VAL A 1 188 ? -10.505 -0.374 0.549 1.00 86.62 188 VAL A C 1
ATOM 1482 O O . VAL A 1 188 ? -10.355 -0.222 1.758 1.00 86.62 188 VAL A O 1
ATOM 1485 N N . THR A 1 189 ? -9.681 -1.119 -0.190 1.00 84.12 189 THR A N 1
ATOM 1486 C CA . THR A 1 189 ? -8.566 -1.888 0.382 1.00 84.12 189 THR A CA 1
ATOM 1487 C C . THR A 1 189 ? -7.563 -0.972 1.077 1.00 84.12 189 THR A C 1
ATOM 1489 O O . THR A 1 189 ? -7.160 -1.232 2.209 1.00 84.12 189 THR A O 1
ATOM 1492 N N . ILE A 1 190 ? -7.195 0.134 0.427 1.00 83.88 190 ILE A N 1
ATOM 1493 C CA . ILE A 1 190 ? -6.243 1.101 0.979 1.00 83.88 190 ILE A CA 1
ATOM 1494 C C . ILE A 1 190 ? -6.825 1.797 2.222 1.00 83.88 190 ILE A C 1
ATOM 1496 O O . ILE A 1 190 ? -6.128 1.961 3.222 1.00 83.88 190 ILE A O 1
ATOM 1500 N N . ALA A 1 191 ? -8.107 2.176 2.193 1.00 87.94 191 ALA A N 1
ATOM 1501 C CA . ALA A 1 191 ? -8.779 2.774 3.345 1.00 87.94 191 ALA A CA 1
ATOM 1502 C C . ALA A 1 191 ? -8.830 1.803 4.534 1.00 87.94 191 ALA A C 1
ATOM 1504 O O . ALA A 1 191 ? -8.496 2.187 5.654 1.00 87.94 191 ALA A O 1
ATOM 1505 N N . ALA A 1 192 ? -9.164 0.533 4.287 1.00 88.31 192 ALA A N 1
ATOM 1506 C CA . ALA A 1 192 ? -9.148 -0.506 5.312 1.00 88.31 192 ALA A CA 1
ATOM 1507 C C . ALA A 1 192 ? -7.743 -0.691 5.908 1.00 88.31 192 ALA A C 1
ATOM 1509 O O . ALA A 1 192 ? -7.599 -0.770 7.124 1.00 88.31 192 ALA A O 1
ATOM 1510 N N . GLN A 1 193 ? -6.697 -0.683 5.079 1.00 85.25 193 GLN A N 1
ATOM 1511 C CA . GLN A 1 193 ? -5.310 -0.768 5.545 1.00 85.25 193 GLN A CA 1
ATOM 1512 C C . GLN A 1 193 ? -4.915 0.409 6.436 1.00 85.25 193 GLN A C 1
ATOM 1514 O O . GLN A 1 193 ? -4.300 0.187 7.474 1.00 85.25 193 GLN A O 1
ATOM 1519 N N . ALA A 1 194 ? -5.291 1.639 6.076 1.00 86.75 194 ALA A N 1
ATOM 1520 C CA . ALA A 1 194 ? -5.022 2.811 6.908 1.00 86.75 194 ALA A CA 1
ATOM 1521 C C . ALA A 1 194 ? -5.759 2.738 8.260 1.00 86.75 194 ALA A C 1
ATOM 1523 O O . ALA A 1 194 ? -5.170 3.020 9.302 1.00 86.75 194 ALA A O 1
ATOM 1524 N N . ILE A 1 195 ? -7.026 2.304 8.257 1.00 89.44 195 ILE A N 1
ATOM 1525 C CA . ILE A 1 195 ? -7.844 2.157 9.473 1.00 89.44 195 ILE A CA 1
ATOM 1526 C C . ILE A 1 195 ? -7.304 1.054 10.385 1.00 89.44 195 ILE A C 1
ATOM 1528 O O . ILE A 1 195 ? -7.213 1.239 11.595 1.00 89.44 195 ILE A O 1
ATOM 1532 N N . VAL A 1 196 ? -6.958 -0.109 9.838 1.00 89.31 196 VAL A N 1
ATOM 1533 C CA . VAL A 1 196 ? -6.413 -1.210 10.644 1.00 89.31 196 VAL A CA 1
ATOM 1534 C C . VAL A 1 196 ? -4.991 -0.881 11.104 1.00 89.31 196 VAL A C 1
ATOM 1536 O O . VAL A 1 196 ? -4.640 -1.147 12.252 1.00 89.31 196 VAL A O 1
ATOM 1539 N N . GLY A 1 197 ? -4.187 -0.245 10.248 1.00 86.94 197 GLY A N 1
ATOM 1540 C CA . GLY A 1 197 ? -2.838 0.217 10.571 1.00 86.94 197 GLY A CA 1
ATOM 1541 C C . GLY A 1 197 ? -2.818 1.183 11.754 1.00 86.94 197 GLY A C 1
ATOM 1542 O O . GLY A 1 197 ? -2.050 0.972 12.692 1.00 86.94 197 GLY A O 1
ATOM 1543 N N . SER A 1 198 ? -3.715 2.174 11.775 1.00 88.75 198 SER A N 1
ATOM 1544 C CA . SER A 1 198 ? -3.818 3.109 12.904 1.00 88.75 198 SER A CA 1
ATOM 1545 C C . SER A 1 198 ? -4.240 2.408 14.196 1.00 88.75 198 SER A C 1
ATOM 1547 O O . SER A 1 198 ? -3.696 2.687 15.261 1.00 88.75 198 SER A O 1
ATOM 1549 N N . GLN A 1 199 ? -5.145 1.431 14.126 1.00 90.19 199 GLN A N 1
ATOM 1550 C CA . GLN A 1 199 ? -5.557 0.662 15.302 1.00 90.19 199 GLN A CA 1
ATOM 1551 C C . GLN A 1 199 ? -4.432 -0.221 15.856 1.00 90.19 199 GLN A C 1
ATOM 1553 O O . GLN A 1 199 ? -4.292 -0.355 17.075 1.00 90.19 199 GLN A O 1
ATOM 1558 N N . ILE A 1 200 ? -3.608 -0.810 14.984 1.00 89.25 200 ILE A N 1
ATOM 1559 C CA . ILE A 1 200 ? -2.420 -1.567 15.395 1.00 89.25 200 ILE A CA 1
ATOM 1560 C C . ILE A 1 200 ? -1.411 -0.639 16.069 1.00 89.25 200 ILE A C 1
ATOM 1562 O O . ILE A 1 200 ? -0.905 -0.979 17.143 1.00 89.25 200 ILE A O 1
ATOM 1566 N N . GLU A 1 201 ? -1.144 0.528 15.482 1.00 88.00 201 GLU A N 1
ATOM 1567 C CA . GLU A 1 201 ? -0.222 1.510 16.054 1.00 88.00 201 GLU A CA 1
ATOM 1568 C C . GLU A 1 201 ? -0.710 1.976 17.432 1.00 88.00 201 GLU A C 1
ATOM 1570 O O . GLU A 1 201 ? 0.054 1.928 18.397 1.00 88.00 201 GLU A O 1
ATOM 1575 N N . ALA A 1 202 ? -2.001 2.296 17.568 1.00 88.31 202 ALA A N 1
ATOM 1576 C CA . ALA A 1 202 ? -2.607 2.681 18.841 1.00 88.31 202 ALA A CA 1
ATOM 1577 C C . ALA A 1 202 ? -2.488 1.588 19.916 1.00 88.31 202 ALA A C 1
ATOM 1579 O O . ALA A 1 202 ? -2.214 1.884 21.079 1.00 88.31 202 ALA A O 1
ATOM 1580 N N . LYS A 1 203 ? -2.704 0.318 19.546 1.00 89.62 203 LYS A N 1
ATOM 1581 C CA . LYS A 1 203 ? -2.765 -0.797 20.503 1.00 89.62 203 LYS A CA 1
ATOM 1582 C C . LYS A 1 203 ? -1.398 -1.375 20.862 1.00 89.62 203 LYS A C 1
ATOM 1584 O O . LYS A 1 203 ? -1.184 -1.775 22.005 1.00 89.62 203 LYS A O 1
ATOM 1589 N N . PHE A 1 204 ? -0.486 -1.465 19.898 1.00 86.88 204 PHE A N 1
ATOM 1590 C CA . PHE A 1 204 ? 0.783 -2.181 20.053 1.00 86.88 204 PHE A CA 1
ATOM 1591 C C . PHE A 1 204 ? 2.020 -1.283 19.961 1.00 86.88 204 PHE A C 1
ATOM 1593 O O . PHE A 1 204 ? 3.118 -1.761 20.277 1.00 86.88 204 PHE A O 1
ATOM 1600 N N . GLY A 1 205 ? 1.862 -0.023 19.537 1.00 84.50 205 GLY A N 1
ATOM 1601 C CA . GLY A 1 205 ? 2.971 0.890 19.250 1.00 84.50 205 GLY A CA 1
ATOM 1602 C C . GLY A 1 205 ? 3.843 0.410 18.088 1.00 84.50 205 GLY A C 1
ATOM 1603 O O . GLY A 1 205 ? 5.043 0.678 18.077 1.00 84.50 205 GLY A O 1
ATOM 1604 N N . ILE A 1 206 ? 3.265 -0.378 17.174 1.00 81.00 206 ILE A N 1
ATOM 1605 C CA . ILE A 1 206 ? 3.947 -0.959 16.015 1.00 81.00 206 ILE A CA 1
ATOM 1606 C C . ILE A 1 206 ? 3.385 -0.319 14.752 1.00 81.00 206 ILE A C 1
ATOM 1608 O O . ILE A 1 206 ? 2.175 -0.307 14.547 1.00 81.00 206 ILE A O 1
ATOM 1612 N N . THR A 1 207 ? 4.285 0.160 13.904 1.00 71.56 207 THR A N 1
ATOM 1613 C CA . THR A 1 207 ? 3.994 0.665 12.564 1.00 71.56 207 THR A CA 1
ATOM 1614 C C . THR A 1 207 ? 4.383 -0.373 11.520 1.00 71.56 207 THR A C 1
ATOM 1616 O O . THR A 1 207 ? 5.230 -1.227 11.770 1.00 71.56 207 THR A O 1
ATOM 1619 N N . SER A 1 208 ? 3.788 -0.298 10.330 1.00 57.22 208 SER A N 1
ATOM 1620 C CA . SER A 1 208 ? 4.163 -1.144 9.185 1.00 57.22 208 SER A CA 1
ATOM 1621 C C . SER A 1 208 ? 5.521 -0.773 8.557 1.00 57.22 208 SER A C 1
ATOM 1623 O O . SER A 1 208 ? 5.934 -1.426 7.601 1.00 57.22 208 SER A O 1
ATOM 1625 N N . GLU A 1 209 ? 6.189 0.268 9.071 1.00 49.72 209 GLU A N 1
ATOM 1626 C CA . GLU A 1 209 ? 7.537 0.730 8.688 1.00 49.72 209 GLU A CA 1
ATOM 1627 C C . GLU A 1 209 ? 8.628 0.207 9.626 1.00 49.72 209 GLU A C 1
ATOM 1629 O O . GLU A 1 209 ? 8.394 0.222 10.859 1.00 49.72 209 GLU A O 1
#